Protein AF-A0A950Z5Z4-F1 (afdb_monomer)

Mean predicted aligned error: 7.97 Å

Sequence (207 aa):
RIDILIDQGPSARSVRLNLPPFTLVGATTRLGLLSAPFRSRFGIPLRLDYYSADDLQRILERSARVLQVGIEAQGAFEIAKRARGTPRVANVLLKEIRDHAQLKNNNVIDRECARRALIDLDIDEDGLEEMDKRILDAILRKFTGGPVGLHSLAVAVGEEPDTLEEAYEPYLIQQGYLQRTQQGRVATPRAYEKFGLAAKKPQPSLF

Secondary structure (DSSP, 8-state):
-EEEEESSSTT-EEEEEPPPP-------S-GGGS-HHHHTT-S----PPPPPHHHHHHHHHHHHHHTT-EE-HHHHHHHHHHTTT-HHHHHHHHHHHHHHHHHHSTTEE-HHHHHHHHHHTT--TT---HHHHHHHHIIIIISTT--B-HHHHHHHHT--HHHIIIIIHHHHHHTTSEEEETTEEEE-HHHHHHTTPPPPPPPPP--

Nearest PDB structures (foldseek):
  6blb-assembly1_A  TM=9.715E-01  e=7.698E-20  Pseudomonas aeruginosa PAO1
  1in4-assembly1_A  TM=9.640E-01  e=3.210E-18  Thermotoga maritima
  8efy-assembly1_D  TM=7.860E-01  e=1.137E-19  Thermus thermophilus HB8
  8efv-assembly1_D  TM=8.220E-01  e=1.178E-18  Thermus thermophilus HB8
  8efy-assembly1_B  TM=7.723E-01  e=7.139E-19  Thermus thermophilus HB8

Radius of gyration: 23.33 Å; Cα contacts (8 Å, |Δi|>4): 251; chains: 1; bounding box: 64×42×65 Å

pLDDT: mean 88.64, std 10.14, range [43.09, 97.62]

Solvent-accessible surface area (backbone atoms only — not comparable to full-atom values): 12076 Å² total; per-residue (Å²): 113,48,77,45,77,45,71,77,71,98,73,45,41,74,44,79,42,83,66,78,94,78,86,89,85,85,87,74,98,54,74,83,77,50,53,68,83,62,53,73,69,59,92,77,87,81,86,85,75,73,43,51,42,70,58,37,20,56,50,42,58,52,49,28,59,77,69,74,38,49,68,38,72,59,12,30,39,57,47,17,59,36,19,76,34,34,71,69,50,34,55,49,52,52,53,58,40,47,61,53,19,60,77,74,41,90,41,38,32,37,46,66,56,36,52,50,44,35,49,77,68,51,32,48,95,81,34,45,39,65,67,56,50,46,52,51,47,43,32,48,68,76,46,68,28,38,65,39,44,63,63,64,50,17,63,76,68,73,52,55,49,67,54,44,62,68,70,47,44,58,57,37,38,73,74,45,33,38,42,85,52,99,76,20,39,30,55,30,62,59,38,25,56,74,71,74,41,83,63,76,73,82,75,76,72,96,116

Structure (mmCIF, N/CA/C/O backbone):
data_AF-A0A950Z5Z4-F1
#
_entry.id   AF-A0A950Z5Z4-F1
#
loop_
_atom_site.group_PDB
_atom_site.id
_atom_site.type_symbol
_atom_site.label_atom_id
_atom_site.label_alt_id
_atom_site.label_comp_id
_atom_site.label_asym_id
_atom_site.label_entity_id
_atom_site.label_seq_id
_atom_site.pdbx_PDB_ins_code
_atom_site.Cartn_x
_atom_site.Cartn_y
_atom_site.Cartn_z
_atom_site.occupancy
_atom_site.B_iso_or_equiv
_atom_site.auth_seq_id
_atom_site.auth_comp_id
_atom_site.auth_asym_id
_atom_site.auth_atom_id
_atom_site.pdbx_PDB_model_num
ATOM 1 N N . ARG A 1 1 ? 17.958 -12.840 30.885 1.00 59.03 1 ARG A N 1
ATOM 2 C CA . ARG A 1 1 ? 19.230 -12.289 31.405 1.00 59.03 1 ARG A CA 1
ATOM 3 C C . ARG A 1 1 ? 19.934 -11.643 30.229 1.00 59.03 1 ARG A C 1
ATOM 5 O O . ARG A 1 1 ? 19.998 -12.296 29.196 1.00 59.03 1 ARG A O 1
ATOM 12 N N . ILE A 1 2 ? 20.348 -10.387 30.351 1.00 75.19 2 ILE A N 1
ATOM 13 C CA . ILE A 1 2 ? 21.117 -9.685 29.314 1.00 75.19 2 ILE A CA 1
ATOM 14 C C . ILE A 1 2 ? 22.472 -9.331 29.918 1.00 75.19 2 ILE A C 1
ATOM 16 O O . ILE A 1 2 ? 22.526 -8.857 31.053 1.00 75.19 2 ILE A O 1
ATOM 20 N N . ASP A 1 3 ? 23.534 -9.598 29.166 1.00 75.62 3 ASP A N 1
ATOM 21 C CA . ASP A 1 3 ? 24.887 -9.152 29.475 1.00 75.62 3 ASP A CA 1
ATOM 22 C C . ASP A 1 3 ? 25.058 -7.745 28.878 1.00 75.62 3 ASP A C 1
ATOM 24 O O . ASP A 1 3 ? 25.041 -7.586 27.658 1.00 75.62 3 ASP A O 1
ATOM 28 N N . ILE A 1 4 ? 25.170 -6.717 29.722 1.00 79.62 4 ILE A N 1
ATOM 29 C CA . ILE A 1 4 ? 25.474 -5.346 29.286 1.00 79.62 4 ILE A CA 1
ATOM 30 C C . ILE A 1 4 ? 26.951 -5.077 29.560 1.00 79.62 4 ILE A C 1
ATOM 32 O O . ILE A 1 4 ? 27.415 -5.239 30.688 1.00 79.62 4 ILE A O 1
ATOM 36 N N . LEU A 1 5 ? 27.692 -4.676 28.528 1.00 78.56 5 LEU A N 1
ATOM 37 C CA . LEU A 1 5 ? 29.055 -4.169 28.674 1.00 78.56 5 LEU A CA 1
ATOM 38 C C . LEU A 1 5 ? 28.997 -2.757 29.256 1.00 78.56 5 LEU A C 1
ATOM 40 O O . LEU A 1 5 ? 28.404 -1.859 28.662 1.00 78.56 5 LEU A O 1
ATOM 44 N N . ILE A 1 6 ? 29.597 -2.585 30.428 1.00 74.56 6 ILE A N 1
ATOM 45 C CA . ILE A 1 6 ? 29.817 -1.287 31.059 1.00 74.56 6 ILE A CA 1
ATOM 46 C C . ILE A 1 6 ? 31.317 -0.991 30.954 1.00 74.56 6 ILE A C 1
ATOM 48 O O . ILE A 1 6 ? 32.132 -1.885 31.185 1.00 74.56 6 ILE A O 1
ATOM 52 N N . ASP A 1 7 ? 31.652 0.257 30.619 1.00 72.75 7 ASP A N 1
ATOM 53 C CA . ASP A 1 7 ? 33.007 0.769 30.354 1.00 72.75 7 ASP A CA 1
ATOM 54 C C . ASP A 1 7 ? 33.605 0.339 28.987 1.00 72.75 7 ASP A C 1
ATOM 56 O O . ASP A 1 7 ? 33.170 -0.631 28.366 1.00 72.75 7 ASP A O 1
ATOM 60 N N . GLN A 1 8 ? 34.581 1.102 28.472 1.00 71.62 8 GLN A N 1
ATOM 61 C CA . GLN A 1 8 ? 35.305 0.811 27.220 1.00 71.62 8 GLN A CA 1
ATOM 62 C C . GLN A 1 8 ? 36.785 0.496 27.501 1.00 71.62 8 GLN A C 1
ATOM 64 O O . GLN A 1 8 ? 37.376 1.037 28.435 1.00 71.62 8 GLN A O 1
ATOM 69 N N . GLY A 1 9 ? 37.406 -0.349 26.669 1.00 72.12 9 GLY A N 1
ATOM 70 C CA . GLY A 1 9 ? 38.827 -0.708 26.777 1.00 72.12 9 GLY A CA 1
ATOM 71 C C . GLY A 1 9 ? 39.111 -1.896 27.716 1.00 72.12 9 GLY A C 1
ATOM 72 O O . GLY A 1 9 ? 38.206 -2.680 27.998 1.00 72.12 9 GLY A O 1
ATOM 73 N N . PRO A 1 10 ? 40.356 -2.060 28.207 1.00 73.00 10 PRO A N 1
ATOM 74 C CA . PRO A 1 10 ? 40.771 -3.195 29.049 1.00 73.00 10 PRO A CA 1
ATOM 75 C C . PRO A 1 10 ? 39.985 -3.341 30.362 1.00 73.00 10 PRO A C 1
ATOM 77 O O . PRO A 1 10 ? 39.995 -4.407 30.969 1.00 73.00 10 PRO A O 1
ATOM 80 N N . SER A 1 11 ? 39.310 -2.272 30.792 1.00 74.31 11 SER A N 1
ATOM 81 C CA . SER A 1 11 ? 38.491 -2.212 32.007 1.00 74.31 11 SER A CA 1
ATOM 82 C C . SER A 1 11 ? 37.012 -2.541 31.769 1.00 74.31 11 SER A C 1
ATOM 84 O O . SER A 1 11 ? 36.214 -2.423 32.698 1.00 74.31 11 SER A O 1
ATOM 86 N N . ALA A 1 12 ? 36.626 -2.921 30.545 1.00 79.50 12 ALA A N 1
ATOM 87 C CA . ALA A 1 12 ? 35.244 -3.255 30.222 1.00 79.50 12 ALA A CA 1
ATOM 88 C C . ALA A 1 12 ? 34.771 -4.469 31.035 1.00 79.50 12 ALA A C 1
ATOM 90 O O . ALA A 1 12 ? 35.390 -5.537 31.025 1.00 79.50 12 ALA A O 1
ATOM 91 N N . ARG A 1 13 ? 33.642 -4.311 31.729 1.00 76.50 13 ARG A N 1
ATOM 92 C CA . ARG A 1 13 ? 33.041 -5.344 32.579 1.00 76.50 13 ARG A CA 1
ATOM 93 C C . ARG A 1 13 ? 31.640 -5.688 32.099 1.00 76.50 13 ARG A C 1
ATOM 95 O O . ARG A 1 13 ? 30.836 -4.816 31.786 1.00 76.50 13 ARG A O 1
ATOM 102 N N . SER A 1 14 ? 31.335 -6.981 32.052 1.00 79.88 14 SER A N 1
ATOM 103 C CA . SER A 1 14 ? 29.998 -7.465 31.712 1.00 79.88 14 SER A CA 1
ATOM 104 C C . SER A 1 14 ? 29.134 -7.532 32.969 1.00 79.88 14 SER A C 1
ATOM 106 O O . SER A 1 14 ? 29.466 -8.240 33.923 1.00 79.88 14 SER A O 1
ATOM 108 N N . VAL A 1 15 ? 28.027 -6.793 32.981 1.00 83.12 15 VAL A N 1
ATOM 109 C CA . VAL A 1 15 ? 27.031 -6.837 34.053 1.00 83.12 15 VAL A CA 1
ATOM 110 C C . VAL A 1 15 ? 25.816 -7.623 33.581 1.00 83.12 15 VAL A C 1
ATOM 112 O O . VAL A 1 15 ? 25.195 -7.307 32.567 1.00 83.12 15 VAL A O 1
ATOM 115 N N . ARG A 1 16 ? 25.457 -8.649 34.357 1.00 78.56 16 ARG A N 1
ATOM 116 C CA . ARG A 1 16 ? 24.267 -9.472 34.133 1.00 78.56 16 ARG A CA 1
ATOM 117 C C . ARG A 1 16 ? 23.047 -8.835 34.763 1.00 78.56 16 ARG A C 1
ATOM 119 O O . ARG A 1 16 ? 22.923 -8.812 35.985 1.00 78.56 16 ARG A O 1
ATOM 126 N N . LEU A 1 17 ? 22.105 -8.407 33.933 1.00 84.75 17 LEU A N 1
ATOM 127 C CA . LEU A 1 17 ? 20.808 -7.928 34.397 1.00 84.75 17 LEU A CA 1
ATOM 128 C C . LEU A 1 17 ? 19.752 -9.030 34.294 1.00 84.75 17 LEU A C 1
ATOM 130 O O . LEU A 1 17 ? 19.579 -9.693 33.259 1.00 84.75 17 LEU A O 1
ATOM 134 N N . ASN A 1 18 ? 19.026 -9.218 35.393 1.00 87.06 18 ASN A N 1
ATOM 135 C CA . ASN A 1 18 ? 17.808 -10.013 35.413 1.00 87.06 18 ASN A CA 1
ATOM 136 C C . ASN A 1 18 ? 16.661 -9.134 34.912 1.00 87.06 18 ASN A C 1
ATOM 138 O O . ASN A 1 18 ? 16.417 -8.063 35.458 1.00 87.06 18 ASN A O 1
ATOM 142 N N . LEU A 1 19 ? 15.973 -9.591 33.867 1.00 87.31 19 LEU A N 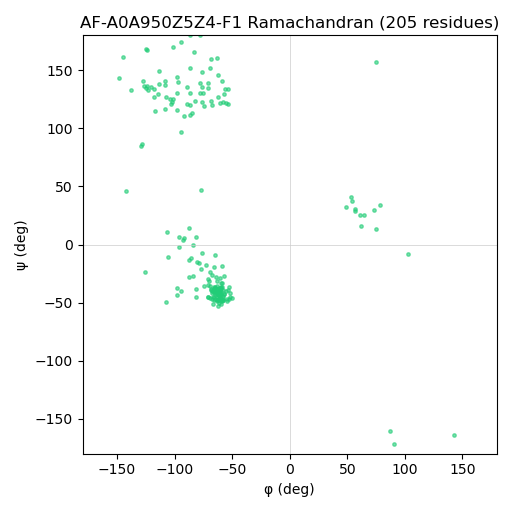1
ATOM 143 C CA . LEU A 1 19 ? 14.776 -8.928 33.363 1.00 87.31 19 LEU A CA 1
ATOM 144 C C . LEU A 1 19 ? 13.540 -9.615 33.944 1.00 87.31 19 LEU A C 1
ATOM 146 O O . LEU A 1 19 ? 13.534 -10.851 34.008 1.00 87.31 19 LEU A O 1
ATOM 150 N N . PRO A 1 20 ? 12.504 -8.852 34.334 1.00 92.88 20 PRO A N 1
ATOM 151 C CA . PRO A 1 20 ? 11.208 -9.435 34.638 1.00 92.88 20 PRO A CA 1
ATOM 152 C C . PRO A 1 20 ? 10.618 -10.095 33.378 1.00 92.88 20 PRO A C 1
ATOM 154 O O . PRO A 1 20 ? 11.031 -9.766 32.260 1.00 92.88 20 PRO A O 1
ATOM 157 N N . PRO A 1 21 ? 9.651 -11.016 33.523 1.00 94.12 21 PRO A N 1
ATOM 158 C CA . PRO A 1 21 ? 8.910 -11.544 32.384 1.00 94.12 21 PRO A CA 1
ATOM 159 C C . PRO A 1 21 ? 8.242 -10.409 31.599 1.00 94.12 21 PRO A C 1
ATOM 161 O O . PRO A 1 21 ? 7.611 -9.531 32.185 1.00 94.12 21 PRO A O 1
ATOM 164 N N . PHE A 1 22 ? 8.369 -10.430 30.275 1.00 94.00 22 PHE A N 1
ATOM 165 C CA . PHE A 1 22 ? 7.727 -9.471 29.380 1.00 94.00 22 PHE A CA 1
ATOM 166 C C . PHE A 1 22 ? 7.322 -10.155 28.074 1.00 94.00 22 PHE A C 1
ATOM 168 O O . PHE A 1 22 ? 7.838 -11.221 27.735 1.00 94.00 22 PHE A O 1
ATOM 175 N N . THR A 1 23 ? 6.409 -9.526 27.333 1.00 94.94 23 THR A N 1
ATOM 176 C CA . THR A 1 23 ? 6.032 -9.962 25.984 1.00 94.94 23 THR A CA 1
ATOM 177 C C . THR A 1 23 ? 6.696 -9.049 24.965 1.00 94.94 23 THR A C 1
ATOM 179 O O . THR A 1 23 ? 6.473 -7.841 24.976 1.00 94.94 23 THR A O 1
ATOM 182 N N . LEU A 1 24 ? 7.516 -9.623 24.085 1.00 93.94 24 LEU A N 1
ATOM 183 C CA . LEU A 1 24 ? 8.106 -8.902 22.963 1.00 93.94 24 LEU A CA 1
ATOM 184 C C . LEU A 1 24 ? 7.170 -8.984 21.754 1.00 93.94 24 LEU A C 1
ATOM 186 O O . LEU A 1 24 ? 6.897 -10.077 21.263 1.00 93.94 24 LEU A O 1
ATOM 190 N N . VAL A 1 25 ? 6.732 -7.832 21.248 1.00 95.31 25 VAL A N 1
ATOM 191 C CA . VAL A 1 25 ? 5.986 -7.729 19.987 1.00 95.31 25 VAL A CA 1
ATOM 192 C C . VAL A 1 25 ? 6.899 -7.090 18.947 1.00 95.31 25 VAL A C 1
ATOM 194 O O . VAL A 1 25 ? 7.335 -5.956 19.119 1.00 95.31 25 VAL A O 1
ATOM 197 N N . GLY A 1 26 ? 7.220 -7.835 17.888 1.00 92.62 26 GLY A N 1
ATOM 198 C CA . GLY A 1 26 ? 8.012 -7.349 16.758 1.00 92.62 26 GLY A CA 1
ATOM 199 C C . GLY A 1 26 ? 7.143 -7.164 15.517 1.00 92.62 26 GLY A C 1
ATOM 200 O O . GLY A 1 26 ? 6.282 -7.997 15.244 1.00 92.62 26 GLY A O 1
ATOM 201 N N . ALA A 1 27 ? 7.390 -6.100 14.754 1.00 92.75 27 ALA A N 1
ATOM 202 C CA . ALA A 1 27 ? 6.773 -5.859 13.452 1.00 92.75 27 ALA A CA 1
ATOM 203 C C . ALA A 1 27 ? 7.873 -5.658 12.402 1.00 92.75 27 ALA A C 1
ATOM 205 O O . ALA A 1 27 ? 8.847 -4.949 12.649 1.00 92.75 27 ALA A O 1
ATOM 206 N N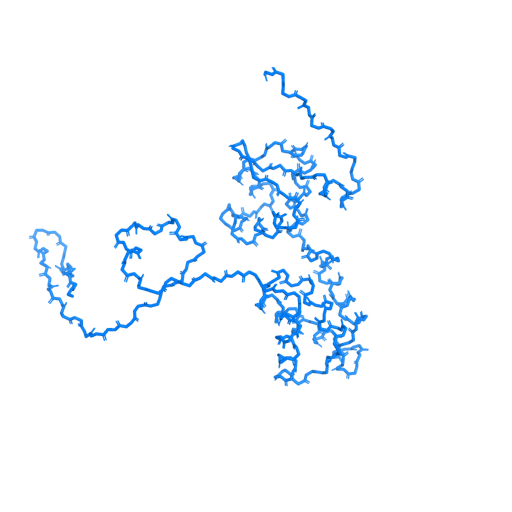 . THR A 1 28 ? 7.743 -6.302 11.244 1.00 90.25 28 THR A N 1
ATOM 207 C CA . THR A 1 28 ? 8.680 -6.147 10.125 1.00 90.25 28 THR A CA 1
ATOM 208 C C . THR A 1 28 ? 7.952 -6.320 8.799 1.00 90.25 28 THR A C 1
ATOM 210 O O . THR A 1 28 ? 7.063 -7.162 8.684 1.00 90.25 28 THR A O 1
ATOM 213 N N . THR A 1 29 ? 8.353 -5.544 7.796 1.00 84.25 29 THR A N 1
ATOM 214 C CA . THR A 1 29 ? 7.952 -5.721 6.393 1.00 84.25 29 THR A CA 1
ATOM 215 C C . THR A 1 29 ? 8.711 -6.876 5.732 1.00 84.25 29 THR A C 1
ATOM 217 O O . THR A 1 29 ? 8.232 -7.463 4.764 1.00 84.25 29 THR A O 1
ATOM 220 N N . ARG A 1 30 ? 9.876 -7.263 6.280 1.00 80.75 30 ARG A N 1
ATOM 221 C CA . ARG A 1 30 ? 10.785 -8.264 5.706 1.00 80.75 30 ARG A CA 1
ATOM 222 C C . ARG A 1 30 ? 11.169 -9.323 6.733 1.00 80.75 30 ARG A C 1
ATOM 224 O O . ARG A 1 30 ? 12.248 -9.303 7.323 1.00 80.75 30 ARG A O 1
ATOM 231 N N . LEU A 1 31 ? 10.319 -10.338 6.871 1.00 81.88 31 LEU A N 1
ATOM 232 C CA . LEU A 1 31 ? 10.590 -11.476 7.758 1.00 81.88 31 LEU A CA 1
ATOM 233 C C . LEU A 1 31 ? 11.912 -12.201 7.427 1.00 81.88 31 LEU A C 1
ATOM 235 O O . LEU A 1 31 ? 12.524 -12.791 8.314 1.00 81.88 31 LEU A O 1
ATOM 239 N N . GLY A 1 32 ? 12.355 -12.144 6.165 1.00 82.25 32 GLY A N 1
ATOM 240 C CA . GLY A 1 32 ? 13.611 -12.739 5.699 1.00 82.25 32 GLY A CA 1
ATOM 241 C C . GLY A 1 32 ? 14.885 -12.018 6.154 1.00 82.25 32 GLY A C 1
ATOM 242 O O . GLY A 1 32 ? 15.945 -12.631 6.121 1.00 82.25 32 GLY A O 1
ATOM 243 N N . LEU A 1 33 ? 14.798 -10.760 6.609 1.00 84.62 33 LEU A N 1
ATOM 244 C CA . LEU A 1 33 ? 15.951 -10.038 7.164 1.00 84.62 33 LEU A CA 1
ATOM 245 C C . LEU A 1 33 ? 16.245 -10.418 8.620 1.00 84.62 33 LEU A C 1
ATOM 247 O O . LEU A 1 33 ? 17.322 -10.123 9.135 1.00 84.62 33 LEU A O 1
ATOM 251 N N . LEU A 1 34 ? 15.303 -11.074 9.302 1.00 88.62 34 LEU A N 1
ATOM 252 C CA . LEU A 1 34 ? 15.525 -11.542 10.663 1.00 88.62 34 LEU A CA 1
ATOM 253 C C . LEU A 1 34 ? 16.377 -12.810 10.648 1.00 88.62 34 LEU A C 1
ATOM 255 O O . LEU A 1 34 ? 16.054 -13.788 9.971 1.00 88.62 34 LEU A O 1
ATOM 259 N N . SER A 1 35 ? 17.433 -12.822 11.463 1.00 90.69 35 SER A N 1
ATOM 260 C CA . SER A 1 35 ? 18.253 -14.017 11.643 1.00 90.69 35 SER A CA 1
ATOM 261 C C . SER A 1 35 ? 17.401 -15.175 12.171 1.00 90.69 35 SER A C 1
ATOM 263 O O . SER A 1 35 ? 16.532 -14.992 13.032 1.00 90.69 35 SER A O 1
ATOM 265 N N . ALA A 1 36 ? 17.659 -16.388 11.676 1.00 89.12 36 ALA A N 1
ATOM 266 C CA . ALA A 1 36 ? 16.916 -17.575 12.097 1.00 89.12 36 ALA A CA 1
ATOM 267 C C . ALA A 1 36 ? 16.873 -17.754 13.636 1.00 89.12 36 ALA A C 1
ATOM 269 O O . ALA A 1 36 ? 15.779 -18.000 14.151 1.00 89.12 36 ALA A O 1
ATOM 270 N N . PRO A 1 37 ? 17.974 -17.533 14.398 1.00 92.69 37 PRO A N 1
ATOM 271 C CA . PRO A 1 37 ? 17.957 -17.644 15.862 1.00 92.69 37 PRO A CA 1
ATOM 272 C C . PRO A 1 37 ? 17.116 -16.584 16.581 1.00 92.69 37 PRO A C 1
ATOM 274 O O . PRO A 1 37 ? 16.688 -16.804 17.714 1.00 92.69 37 PRO A O 1
ATOM 277 N N . PHE A 1 38 ? 16.921 -15.408 15.978 1.00 91.00 38 PHE A N 1
ATOM 278 C CA . PHE A 1 38 ? 16.053 -14.376 16.541 1.00 91.00 38 PHE A CA 1
ATOM 279 C C . PHE A 1 38 ? 14.592 -14.672 16.208 1.00 91.00 38 PHE A C 1
ATOM 281 O O . PHE A 1 38 ? 13.737 -14.658 17.092 1.00 91.00 38 PHE A O 1
ATOM 288 N N . ARG A 1 39 ? 14.316 -15.038 14.951 1.00 89.06 39 ARG A N 1
ATOM 289 C CA . ARG A 1 39 ? 12.974 -15.387 1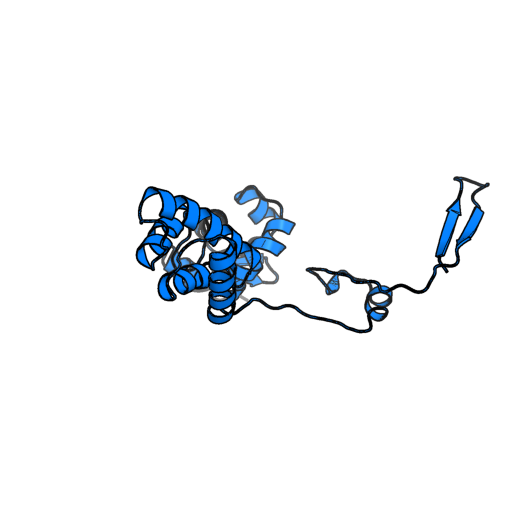4.478 1.00 89.06 39 ARG A CA 1
ATOM 290 C C . ARG A 1 39 ? 12.377 -16.575 15.237 1.00 89.06 39 ARG A C 1
ATOM 292 O O . ARG A 1 39 ? 11.202 -16.525 15.586 1.00 89.06 39 ARG A O 1
ATOM 299 N N . SER A 1 40 ? 13.168 -17.604 15.551 1.00 90.56 40 SER A N 1
ATOM 300 C CA . SER A 1 40 ? 12.696 -18.789 16.287 1.00 90.56 40 SER A CA 1
ATOM 301 C C . SER A 1 40 ? 12.255 -18.501 17.729 1.00 90.56 40 SER A C 1
ATOM 303 O O . SER A 1 40 ? 11.708 -19.385 18.383 1.00 90.56 40 SER A O 1
ATOM 305 N N . ARG A 1 41 ? 12.493 -17.286 18.249 1.00 93.06 41 ARG A N 1
ATOM 306 C CA . ARG A 1 41 ? 12.060 -16.859 19.591 1.00 93.06 41 ARG A CA 1
ATOM 307 C C . ARG A 1 41 ? 10.633 -16.309 19.623 1.00 93.06 41 ARG A C 1
ATOM 309 O O . ARG A 1 41 ? 10.092 -16.130 20.710 1.00 93.06 41 ARG A O 1
ATOM 316 N N . PHE A 1 42 ? 10.021 -16.049 18.468 1.00 92.00 42 PHE A N 1
ATOM 317 C CA . PHE A 1 42 ? 8.637 -15.583 18.376 1.00 92.00 42 PHE A CA 1
ATOM 318 C C . PHE A 1 42 ? 7.690 -16.779 18.234 1.00 92.00 42 PHE A C 1
ATOM 320 O O . PHE A 1 42 ? 7.672 -17.442 17.200 1.00 92.00 42 PHE A O 1
ATOM 327 N N . GLY A 1 43 ? 6.895 -17.054 19.274 1.00 91.44 43 GLY A N 1
ATOM 328 C CA . GLY A 1 43 ? 5.978 -18.204 19.305 1.00 91.44 43 GLY A CA 1
ATOM 329 C C . GLY A 1 43 ? 4.675 -18.021 18.520 1.00 91.44 43 GLY A C 1
ATOM 330 O O . GLY A 1 43 ? 3.998 -19.003 18.236 1.00 91.44 43 GLY A O 1
ATOM 331 N N . ILE A 1 44 ? 4.316 -16.783 18.166 1.00 92.62 44 ILE A N 1
ATOM 332 C CA . ILE A 1 44 ? 3.060 -16.454 17.477 1.00 92.62 44 ILE A CA 1
ATOM 333 C C . ILE A 1 44 ? 3.390 -15.611 16.237 1.00 92.62 44 ILE A C 1
ATOM 335 O O . ILE A 1 44 ? 3.427 -14.382 16.321 1.00 92.62 44 ILE A O 1
ATOM 339 N N . PRO A 1 45 ? 3.687 -16.240 15.086 1.00 88.88 45 PRO A N 1
ATOM 340 C CA . PRO A 1 45 ? 3.872 -15.512 13.841 1.00 88.88 45 PRO A CA 1
ATOM 341 C C . PRO A 1 45 ? 2.510 -15.082 13.287 1.00 88.88 45 PRO A C 1
ATOM 343 O O . PRO A 1 45 ? 1.650 -15.917 13.016 1.00 88.88 45 PRO A O 1
ATOM 346 N N . LEU A 1 46 ? 2.327 -13.778 13.081 1.00 91.38 46 LEU A N 1
ATOM 347 C CA . LEU A 1 46 ? 1.157 -13.219 12.408 1.00 91.38 46 LEU A CA 1
ATOM 348 C C . LEU A 1 46 ? 1.596 -12.571 11.100 1.00 91.38 46 LEU A C 1
ATOM 350 O O . LEU A 1 46 ? 2.531 -11.769 11.081 1.00 91.38 46 LEU A O 1
ATOM 354 N N . ARG A 1 47 ? 0.915 -12.922 10.010 1.00 87.94 47 ARG A N 1
ATOM 355 C CA . ARG A 1 47 ? 1.080 -12.283 8.707 1.00 87.94 47 ARG A CA 1
ATOM 356 C C . ARG A 1 47 ? -0.151 -11.433 8.440 1.00 87.94 47 ARG A C 1
ATOM 358 O O . ARG A 1 47 ? -1.269 -11.922 8.554 1.00 87.94 47 ARG A O 1
ATOM 365 N N . LEU A 1 48 ? 0.077 -10.167 8.118 1.00 89.56 48 LEU A N 1
ATOM 366 C CA . LEU A 1 48 ? -0.967 -9.256 7.682 1.00 89.56 48 LEU A CA 1
ATOM 367 C C . LEU A 1 48 ? -0.864 -9.132 6.168 1.00 89.56 48 LEU A C 1
ATOM 369 O O . LEU A 1 48 ? 0.192 -8.763 5.656 1.00 89.56 48 LEU A O 1
ATOM 373 N N . ASP A 1 49 ? -1.951 -9.457 5.484 1.00 86.31 49 ASP A N 1
ATOM 374 C CA . ASP A 1 49 ? -2.091 -9.229 4.052 1.00 86.31 49 ASP A CA 1
ATOM 375 C C . ASP A 1 49 ? -2.954 -7.979 3.811 1.00 86.31 49 ASP A C 1
ATOM 377 O O . ASP A 1 49 ? -3.544 -7.408 4.735 1.00 86.31 49 ASP A O 1
ATOM 381 N N . TYR A 1 50 ? -2.996 -7.526 2.561 1.00 89.12 50 TYR A N 1
ATOM 382 C CA . TYR A 1 50 ? -3.827 -6.396 2.160 1.00 89.12 50 TYR A CA 1
ATOM 383 C C . TYR A 1 50 ? -5.317 -6.689 2.365 1.00 89.12 50 TYR A C 1
ATOM 385 O O . TYR A 1 50 ? -5.789 -7.809 2.175 1.00 89.12 50 TYR A O 1
ATOM 393 N N . TYR A 1 51 ? -6.061 -5.648 2.720 1.00 94.19 51 TYR A N 1
ATOM 394 C CA . TYR A 1 51 ? -7.503 -5.706 2.913 1.00 94.19 51 TYR A CA 1
ATOM 395 C C . TYR A 1 51 ? -8.230 -5.742 1.568 1.00 94.19 51 TYR A C 1
ATOM 397 O O . TYR A 1 51 ? -7.790 -5.136 0.587 1.00 94.19 51 TYR A O 1
ATOM 405 N N . SER A 1 52 ? -9.381 -6.412 1.544 1.00 94.00 52 SER A N 1
ATOM 406 C CA . SER A 1 52 ? -10.320 -6.316 0.427 1.00 94.00 52 SER A CA 1
ATOM 407 C C . SER A 1 52 ? -10.963 -4.924 0.369 1.00 94.00 52 SER A C 1
ATOM 409 O O . SER A 1 52 ? -10.996 -4.196 1.367 1.00 94.00 52 SER A O 1
ATOM 411 N N . ALA A 1 53 ? -11.506 -4.549 -0.793 1.00 94.00 53 ALA A N 1
ATOM 412 C CA . ALA A 1 53 ? -12.266 -3.305 -0.918 1.00 94.00 53 ALA A CA 1
ATOM 413 C C . ALA A 1 53 ? -13.489 -3.299 0.019 1.00 94.00 53 ALA A C 1
ATOM 415 O O . ALA A 1 53 ? -13.766 -2.282 0.649 1.00 94.00 53 ALA A O 1
ATOM 416 N N . ASP A 1 54 ? -14.164 -4.438 0.193 1.00 96.06 54 ASP A N 1
ATOM 417 C CA . ASP A 1 54 ? -15.305 -4.575 1.105 1.00 96.06 54 ASP A CA 1
ATOM 418 C C . ASP A 1 54 ? -14.917 -4.355 2.577 1.00 96.06 54 ASP A C 1
ATOM 420 O O . ASP A 1 54 ? -15.619 -3.667 3.324 1.00 96.06 54 ASP A O 1
ATOM 424 N N . ASP A 1 55 ? -13.771 -4.889 3.012 1.00 96.75 55 ASP A N 1
ATOM 425 C CA . ASP A 1 55 ? -13.289 -4.670 4.380 1.00 96.75 55 ASP A CA 1
ATOM 426 C C . ASP A 1 55 ? -12.862 -3.215 4.599 1.00 96.75 55 ASP A C 1
ATOM 428 O O . ASP A 1 55 ? -13.146 -2.626 5.648 1.00 96.75 55 ASP A O 1
ATOM 432 N N . LEU A 1 56 ? -12.224 -2.602 3.597 1.00 97.25 56 LEU A N 1
ATOM 433 C CA . LEU A 1 56 ? -11.876 -1.184 3.632 1.00 97.25 56 LEU A CA 1
ATOM 434 C C . LEU A 1 56 ? -13.113 -0.283 3.639 1.00 97.25 56 LEU A C 1
ATOM 436 O O . LEU A 1 56 ? -13.112 0.712 4.362 1.00 97.25 56 LEU A O 1
ATOM 440 N N . GLN A 1 57 ? -14.175 -0.636 2.913 1.00 97.44 57 GLN A N 1
ATOM 441 C CA . GLN A 1 57 ? -15.445 0.086 2.956 1.00 97.44 57 GLN A CA 1
ATOM 442 C C . GLN A 1 57 ? -15.997 0.115 4.388 1.00 97.44 57 GLN A C 1
ATOM 444 O O . GLN A 1 57 ? -16.313 1.185 4.905 1.00 97.44 57 GLN A O 1
ATOM 449 N N . ARG A 1 58 ? -16.025 -1.032 5.081 1.00 97.50 58 ARG A N 1
ATOM 450 C CA . ARG A 1 58 ? -16.472 -1.107 6.487 1.00 97.50 58 ARG A CA 1
ATOM 451 C C . ARG A 1 58 ? -15.605 -0.258 7.417 1.00 97.50 58 ARG A C 1
ATOM 453 O O . ARG A 1 58 ? -16.116 0.382 8.342 1.00 97.50 58 ARG A O 1
ATOM 460 N N . ILE A 1 59 ? -14.290 -0.245 7.187 1.00 97.44 59 ILE A N 1
ATOM 461 C CA . ILE A 1 59 ? -13.358 0.615 7.928 1.00 97.44 59 ILE A CA 1
ATOM 462 C C . ILE A 1 59 ? -13.695 2.089 7.687 1.00 97.44 59 ILE A C 1
ATOM 464 O O . ILE A 1 59 ? -13.798 2.845 8.650 1.00 97.44 59 ILE A O 1
ATOM 468 N N . LEU A 1 60 ? -13.913 2.489 6.434 1.00 97.62 60 LEU A N 1
ATOM 469 C CA . LEU A 1 60 ? -14.249 3.859 6.050 1.00 97.62 60 LEU A CA 1
ATOM 470 C C . LEU A 1 60 ? -15.584 4.316 6.641 1.00 97.62 60 LEU A C 1
ATOM 472 O O . LEU A 1 60 ? -15.645 5.396 7.218 1.00 97.62 60 LEU A O 1
ATOM 476 N N . GLU A 1 61 ? -16.625 3.487 6.590 1.00 96.31 61 GLU A N 1
ATOM 477 C CA . GLU A 1 61 ? -17.934 3.776 7.195 1.00 96.31 61 GLU A CA 1
ATOM 478 C C . GLU A 1 61 ? -17.839 3.948 8.719 1.00 96.31 61 GLU A C 1
ATOM 480 O O . GLU A 1 61 ? -18.496 4.801 9.324 1.00 96.31 61 GLU A O 1
ATOM 485 N N . ARG A 1 62 ? -16.994 3.152 9.385 1.00 97.25 62 ARG A N 1
ATOM 486 C CA . ARG A 1 62 ? -16.685 3.356 10.805 1.00 97.25 62 ARG A CA 1
ATOM 487 C C . ARG A 1 62 ? -15.936 4.671 11.025 1.00 97.25 62 ARG A C 1
ATOM 489 O O . ARG A 1 62 ? -16.308 5.423 11.924 1.00 97.25 62 ARG A O 1
ATOM 496 N N . SER A 1 63 ? -14.899 4.944 10.244 1.00 96.81 63 SER A N 1
ATOM 497 C CA . SER A 1 63 ? -14.074 6.145 10.392 1.00 96.81 63 SER A CA 1
ATOM 498 C C . SER A 1 63 ? -14.844 7.429 10.095 1.00 96.81 63 SER A C 1
ATOM 500 O O . SER A 1 63 ? -14.666 8.413 10.806 1.00 96.81 63 SER A O 1
ATOM 502 N N . ALA A 1 64 ? -15.756 7.415 9.125 1.00 94.81 64 ALA A N 1
ATOM 503 C CA . ALA A 1 64 ? -16.620 8.545 8.801 1.00 94.81 64 ALA A CA 1
ATOM 504 C C . ALA A 1 64 ? -17.523 8.927 9.982 1.00 94.81 64 ALA A C 1
ATOM 506 O O . ALA A 1 64 ? -17.627 10.105 10.322 1.00 94.81 64 ALA A O 1
ATOM 507 N N . ARG A 1 65 ? -18.074 7.931 10.695 1.00 94.50 65 ARG A N 1
ATOM 508 C CA . ARG A 1 65 ? -18.827 8.158 11.942 1.00 94.50 65 ARG A CA 1
ATOM 509 C C . ARG A 1 65 ? -17.974 8.812 13.027 1.00 94.50 65 ARG A C 1
ATOM 511 O O . ARG A 1 65 ? -18.444 9.724 13.698 1.00 94.50 65 ARG A O 1
ATOM 518 N N . VAL A 1 66 ? -16.723 8.375 13.186 1.00 94.50 66 VAL A N 1
ATOM 519 C CA . VAL A 1 66 ? -15.777 8.977 14.147 1.00 94.50 66 VAL A CA 1
ATOM 520 C C . VAL A 1 66 ? -15.440 10.422 13.763 1.00 94.50 66 VAL A C 1
ATOM 522 O O . VAL A 1 66 ? -15.327 11.275 14.636 1.00 94.50 66 VAL A O 1
ATOM 525 N N . LEU A 1 67 ? -15.313 10.703 12.465 1.00 91.19 67 LEU A N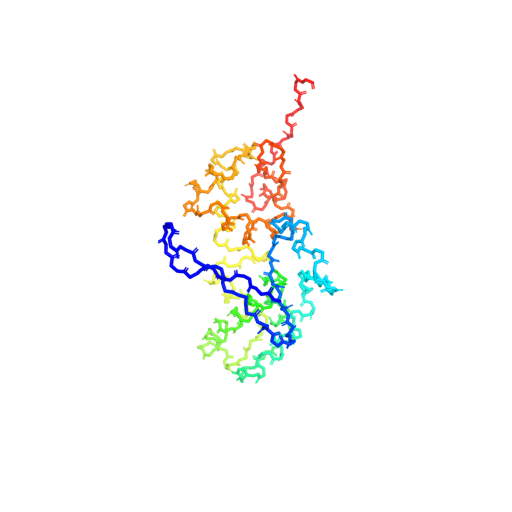 1
ATOM 526 C CA . LEU A 1 67 ? -15.017 12.032 11.924 1.00 91.19 67 LEU A CA 1
ATOM 527 C C . LEU A 1 67 ? -16.256 12.928 11.762 1.00 91.19 67 LEU A C 1
ATOM 529 O O . LEU A 1 67 ? -16.104 14.062 11.315 1.00 91.19 67 LEU A O 1
ATOM 533 N N . GLN A 1 68 ? -17.449 12.435 12.114 1.00 91.00 68 GLN A N 1
ATOM 534 C CA . GLN A 1 68 ? -18.728 13.144 11.986 1.00 91.00 68 GLN A CA 1
ATOM 535 C C . GLN A 1 68 ? -18.988 13.678 10.564 1.00 91.00 68 GLN A C 1
ATOM 537 O O . GLN A 1 68 ? -19.495 14.784 10.373 1.00 91.00 68 GLN A O 1
ATOM 542 N N . VAL A 1 69 ? -18.646 12.875 9.555 1.00 91.19 69 VAL A N 1
ATOM 543 C CA . VAL A 1 69 ? -18.937 13.151 8.142 1.00 91.19 69 VAL A CA 1
ATOM 544 C C . VAL A 1 69 ? -19.929 12.118 7.614 1.00 91.19 69 VAL A C 1
ATOM 546 O O . VAL A 1 69 ? -19.826 10.930 7.931 1.00 91.19 69 VAL A O 1
ATOM 549 N N . GLY A 1 70 ? -20.909 12.565 6.827 1.00 92.75 70 GLY A N 1
ATOM 550 C CA . GLY A 1 70 ? -21.810 11.656 6.128 1.00 92.75 70 GLY A CA 1
ATOM 551 C C . GLY A 1 70 ? -21.057 10.947 5.007 1.00 92.75 70 GLY A C 1
ATOM 552 O O . GLY A 1 70 ? -20.329 11.585 4.253 1.00 92.75 70 GLY A O 1
ATOM 553 N N . ILE A 1 71 ? -21.222 9.635 4.875 1.00 95.38 71 ILE A N 1
ATOM 554 C CA . ILE A 1 71 ? -20.683 8.879 3.743 1.00 95.38 71 ILE A CA 1
ATOM 555 C C . ILE A 1 71 ? -21.721 7.875 3.265 1.00 95.38 71 ILE A C 1
ATOM 557 O O . ILE A 1 71 ? -22.327 7.165 4.069 1.00 95.38 71 ILE A O 1
ATOM 561 N N . GLU A 1 72 ? -21.931 7.824 1.958 1.00 95.56 72 GLU A N 1
ATOM 562 C CA . GLU A 1 72 ? -22.760 6.801 1.335 1.00 95.56 72 GLU A CA 1
ATOM 563 C C . GLU A 1 72 ? -21.922 5.559 1.024 1.00 95.56 72 GLU A C 1
ATOM 565 O O . GLU A 1 72 ? -20.729 5.658 0.730 1.00 95.56 72 GLU A O 1
ATOM 570 N N . ALA A 1 73 ? -22.554 4.382 1.010 1.00 95.50 73 ALA A N 1
ATOM 571 C CA . ALA A 1 73 ? -21.874 3.114 0.728 1.00 95.50 73 ALA A CA 1
ATOM 572 C C . ALA A 1 73 ? -21.085 3.148 -0.596 1.00 95.50 73 ALA A C 1
ATOM 574 O O . ALA A 1 73 ? -19.961 2.658 -0.670 1.00 95.50 73 ALA A O 1
ATOM 575 N N . GLN A 1 74 ? -21.638 3.788 -1.633 1.00 95.25 74 GLN A N 1
ATOM 576 C CA . GLN A 1 74 ? -20.969 3.918 -2.931 1.00 95.25 74 GLN A CA 1
ATOM 577 C C . GLN A 1 74 ? -19.752 4.853 -2.877 1.00 95.25 74 GLN A C 1
ATOM 579 O O . GLN A 1 74 ? -18.751 4.580 -3.536 1.00 95.25 74 GLN A O 1
ATOM 584 N N . GLY A 1 75 ? -19.812 5.927 -2.081 1.00 95.00 75 GLY A N 1
ATOM 585 C CA . GLY A 1 75 ? -18.671 6.814 -1.844 1.00 95.00 75 GLY A CA 1
ATOM 586 C C . GLY A 1 75 ? -17.560 6.103 -1.074 1.00 95.00 75 GLY A C 1
ATOM 587 O O . GLY A 1 75 ? -16.400 6.143 -1.481 1.00 95.00 75 GLY A O 1
ATOM 588 N N . ALA A 1 76 ? -17.915 5.370 -0.015 1.00 96.69 76 ALA A N 1
ATOM 589 C CA . ALA A 1 76 ? -16.965 4.560 0.746 1.00 96.69 76 ALA A CA 1
ATOM 590 C C . ALA A 1 76 ? -16.301 3.480 -0.122 1.00 96.69 76 ALA A C 1
ATOM 592 O O . ALA A 1 76 ? -15.085 3.305 -0.053 1.00 96.69 76 ALA A O 1
ATOM 593 N N . PHE A 1 77 ? -17.070 2.791 -0.968 1.00 96.50 77 PHE A N 1
ATOM 594 C CA . PHE A 1 77 ? -16.536 1.770 -1.868 1.00 96.50 77 PHE A CA 1
ATOM 595 C C . PHE A 1 77 ? -15.588 2.355 -2.929 1.00 96.50 77 PHE A C 1
ATOM 597 O O . PHE A 1 77 ? -14.548 1.763 -3.221 1.00 96.50 77 PHE A O 1
ATOM 604 N N . GLU A 1 78 ? -15.894 3.541 -3.466 1.00 95.50 78 GLU A N 1
ATOM 605 C CA . GLU A 1 78 ? -15.027 4.234 -4.429 1.00 95.50 78 GLU A CA 1
ATOM 606 C C . GLU A 1 78 ? -13.656 4.571 -3.819 1.00 95.50 78 GLU A C 1
ATOM 608 O O . GLU A 1 78 ? -12.619 4.323 -4.437 1.00 95.50 78 GLU A O 1
ATOM 613 N N . ILE A 1 79 ? -13.634 5.052 -2.570 1.00 96.00 79 ILE A N 1
ATOM 614 C CA . ILE A 1 79 ? -12.389 5.301 -1.825 1.00 96.00 79 ILE A CA 1
ATOM 615 C C . ILE A 1 79 ? -11.667 3.981 -1.538 1.00 96.00 79 ILE A C 1
ATOM 617 O O . ILE A 1 79 ? -10.458 3.873 -1.744 1.00 96.00 79 ILE A O 1
ATOM 621 N N . ALA A 1 80 ? -12.400 2.959 -1.087 1.00 96.00 80 ALA A N 1
ATOM 622 C CA . ALA A 1 80 ? -11.842 1.657 -0.739 1.00 96.00 80 ALA A CA 1
ATOM 623 C C . ALA A 1 80 ? -11.103 1.003 -1.913 1.00 96.00 80 ALA A C 1
ATOM 625 O O . ALA A 1 80 ? -9.987 0.507 -1.739 1.00 96.00 80 ALA A O 1
ATOM 626 N N . LYS A 1 81 ? -11.689 1.052 -3.117 1.00 94.19 81 LYS A N 1
ATOM 627 C CA . LYS A 1 81 ? -11.093 0.490 -4.336 1.00 94.19 81 LYS A CA 1
ATOM 628 C C . LYS A 1 81 ? -9.738 1.129 -4.669 1.00 94.19 81 LYS A C 1
ATOM 630 O O . LYS A 1 81 ? -8.846 0.441 -5.159 1.00 94.19 81 LYS A O 1
ATOM 635 N N . ARG A 1 82 ? -9.567 2.419 -4.363 1.00 93.81 82 ARG A N 1
ATOM 636 C CA . ARG A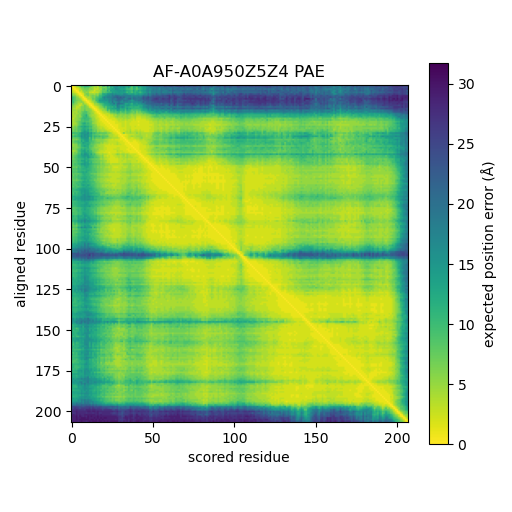 1 82 ? -8.352 3.194 -4.669 1.00 93.81 82 ARG A CA 1
ATOM 637 C C . ARG A 1 82 ? -7.358 3.280 -3.508 1.00 93.81 82 ARG A C 1
ATOM 639 O O . ARG A 1 82 ? -6.268 3.809 -3.670 1.00 93.81 82 ARG A O 1
ATOM 646 N N . ALA A 1 83 ? -7.686 2.711 -2.349 1.00 93.19 83 ALA A N 1
ATOM 647 C CA . ALA A 1 83 ? -6.861 2.770 -1.141 1.00 93.19 83 ALA A CA 1
ATOM 648 C C . ALA A 1 83 ? -5.805 1.649 -1.022 1.00 93.19 83 ALA A C 1
ATOM 650 O O . ALA A 1 83 ? -5.253 1.424 0.059 1.00 93.19 83 ALA A O 1
ATOM 651 N N . ARG A 1 84 ? -5.530 0.918 -2.112 1.00 90.81 84 ARG A N 1
ATOM 652 C CA . ARG A 1 84 ? -4.438 -0.075 -2.209 1.00 90.81 84 ARG A CA 1
ATOM 653 C C . ARG A 1 84 ? -4.448 -1.139 -1.110 1.00 90.81 84 ARG A C 1
ATOM 655 O O . ARG A 1 84 ? -3.408 -1.490 -0.554 1.00 90.81 84 ARG A O 1
ATOM 662 N N . GLY A 1 85 ? -5.638 -1.585 -0.710 1.00 90.38 85 GLY A N 1
ATOM 663 C CA . GLY A 1 85 ? -5.794 -2.590 0.345 1.00 90.38 85 GLY A CA 1
ATOM 664 C C . GLY A 1 85 ? -5.253 -2.161 1.717 1.00 90.38 85 GLY A C 1
ATOM 665 O O . GLY A 1 85 ? -5.040 -3.007 2.584 1.00 90.38 85 GLY A O 1
ATOM 666 N N . THR A 1 86 ? -5.001 -0.864 1.932 1.00 92.88 86 THR A N 1
ATOM 667 C CA . THR A 1 86 ? -4.306 -0.362 3.120 1.00 92.88 86 THR A CA 1
ATOM 668 C C . THR A 1 86 ? -5.222 0.548 3.949 1.00 92.88 86 THR A C 1
ATOM 670 O O . THR A 1 86 ? -5.550 1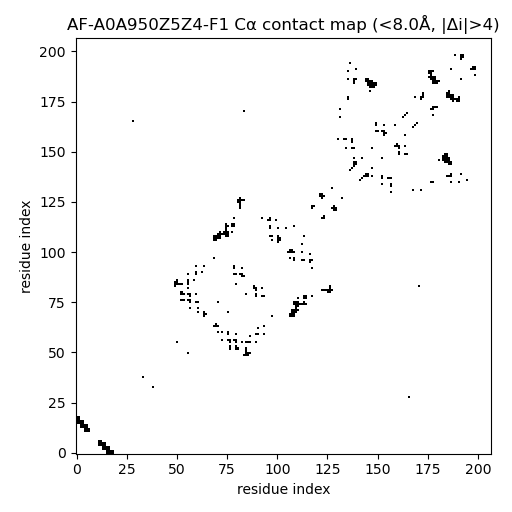.654 3.516 1.00 92.88 86 THR A O 1
ATOM 673 N N . PRO A 1 87 ? -5.583 0.165 5.193 1.00 95.19 87 PRO A N 1
ATOM 674 C CA . PRO A 1 87 ? -6.453 0.975 6.051 1.00 95.19 87 PRO A CA 1
ATOM 675 C C . PRO A 1 87 ? -5.905 2.372 6.350 1.00 95.19 87 PRO A C 1
ATOM 677 O O . PRO A 1 87 ? -6.669 3.324 6.498 1.00 95.19 87 PRO A O 1
ATOM 680 N N . ARG A 1 88 ? -4.576 2.512 6.448 1.00 93.69 88 ARG A N 1
ATOM 681 C CA . ARG A 1 88 ? -3.920 3.812 6.643 1.00 93.69 88 ARG A CA 1
ATOM 682 C C . ARG A 1 88 ? -4.201 4.749 5.467 1.00 93.69 88 ARG A C 1
ATOM 684 O O . ARG A 1 88 ? -4.637 5.867 5.710 1.00 93.69 88 ARG A O 1
ATOM 691 N N . VAL A 1 89 ? -3.996 4.281 4.234 1.00 93.00 89 VAL A N 1
ATOM 692 C CA . VAL A 1 89 ? -4.253 5.055 3.007 1.00 93.00 89 VAL A CA 1
ATOM 693 C C . VAL A 1 89 ? -5.735 5.408 2.918 1.00 93.00 89 VAL A C 1
ATOM 695 O O . VAL A 1 89 ? -6.064 6.580 2.788 1.00 93.00 89 VAL A O 1
ATOM 698 N N . ALA A 1 90 ? -6.630 4.436 3.126 1.00 95.88 90 ALA A N 1
ATOM 699 C CA . ALA A 1 90 ? -8.077 4.668 3.116 1.00 95.88 90 ALA A CA 1
ATOM 700 C C . ALA A 1 90 ? -8.493 5.806 4.068 1.00 95.88 90 ALA A C 1
ATOM 702 O O . ALA A 1 90 ? -9.231 6.710 3.689 1.00 95.88 90 ALA A O 1
ATOM 703 N N . ASN A 1 91 ? -7.977 5.800 5.301 1.00 96.44 91 ASN A N 1
ATOM 704 C CA . ASN A 1 91 ? -8.289 6.835 6.286 1.00 96.44 91 ASN A CA 1
ATOM 705 C C . ASN A 1 91 ? -7.668 8.201 5.970 1.00 96.44 91 ASN A C 1
ATOM 707 O O . ASN A 1 91 ? -8.236 9.213 6.374 1.00 96.44 91 ASN A O 1
ATOM 711 N N . VAL A 1 92 ? -6.512 8.243 5.303 1.00 94.56 92 VAL A N 1
ATOM 712 C CA . VAL A 1 92 ? -5.930 9.501 4.811 1.00 94.56 92 VAL A CA 1
ATOM 713 C C . VAL A 1 92 ? -6.830 10.075 3.720 1.00 94.56 92 VAL A C 1
ATOM 715 O O . VAL A 1 92 ? -7.301 11.195 3.871 1.00 94.56 92 VAL A O 1
ATOM 718 N N . LEU A 1 93 ? -7.185 9.272 2.713 1.00 94.44 93 LEU A N 1
ATOM 719 C CA . LEU A 1 93 ? -8.083 9.692 1.634 1.00 94.44 93 LEU A CA 1
ATOM 720 C C . LEU A 1 93 ? -9.434 10.176 2.163 1.00 94.44 93 LEU A C 1
ATOM 722 O O . LEU A 1 93 ? -9.922 11.214 1.738 1.00 94.44 93 LEU A O 1
ATOM 726 N N . LEU A 1 94 ? -10.023 9.481 3.139 1.00 95.62 94 LEU A N 1
ATOM 727 C CA . LEU A 1 94 ? -11.278 9.917 3.753 1.00 95.62 94 LEU A CA 1
ATOM 728 C C . LEU A 1 94 ? -11.184 11.322 4.365 1.00 95.62 94 LEU A C 1
ATOM 730 O O . LEU A 1 94 ? -12.143 12.084 4.276 1.00 95.62 94 LEU A O 1
ATOM 734 N N . LYS A 1 95 ? -10.054 11.662 4.995 1.00 93.38 95 LYS A N 1
ATOM 735 C CA . LYS A 1 95 ? -9.846 12.991 5.587 1.00 93.38 95 LYS A CA 1
ATOM 736 C C . LYS A 1 95 ? -9.725 14.066 4.509 1.00 93.38 95 LYS A C 1
ATOM 738 O O . LYS A 1 95 ? -10.426 15.064 4.607 1.00 93.38 95 LYS A O 1
ATOM 743 N N . GLU A 1 96 ? -8.935 13.817 3.467 1.00 91.19 96 GLU A N 1
ATOM 744 C CA . GLU A 1 96 ? -8.793 14.740 2.329 1.00 91.19 96 GLU A CA 1
ATOM 745 C C . GLU A 1 96 ? -10.142 14.970 1.620 1.00 91.19 96 GLU A C 1
ATOM 747 O O . GLU A 1 96 ? -10.553 16.096 1.341 1.00 91.19 96 GLU A O 1
ATOM 752 N N . ILE A 1 97 ? -10.898 13.892 1.391 1.00 92.00 97 ILE A N 1
ATOM 753 C CA . ILE A 1 97 ? -12.195 13.948 0.705 1.00 92.00 97 ILE A CA 1
ATOM 754 C C . ILE A 1 97 ? -13.258 14.617 1.577 1.00 92.00 97 ILE A C 1
ATOM 756 O O . ILE A 1 97 ? -14.115 15.327 1.054 1.00 92.00 97 ILE A O 1
ATOM 760 N N . ARG A 1 98 ? -13.212 14.432 2.902 1.00 91.06 98 ARG A N 1
ATOM 761 C CA . ARG A 1 98 ? -14.073 15.171 3.834 1.00 91.06 98 ARG A CA 1
ATOM 762 C C . ARG A 1 98 ? -13.856 16.671 3.681 1.00 91.06 98 ARG A C 1
ATOM 764 O O . ARG A 1 98 ? -14.836 17.405 3.575 1.00 91.06 98 ARG A O 1
ATOM 771 N N . ASP A 1 99 ? -12.604 17.112 3.655 1.00 85.19 99 ASP A N 1
ATOM 772 C CA . ASP A 1 99 ? -12.276 18.534 3.550 1.00 85.19 99 ASP A CA 1
ATOM 773 C C . ASP A 1 99 ? -12.781 19.101 2.206 1.00 85.19 99 ASP A C 1
ATOM 775 O O . ASP A 1 99 ? -13.355 20.191 2.152 1.00 85.19 99 ASP A O 1
ATOM 779 N N . HIS A 1 100 ? -12.726 18.299 1.138 1.00 80.56 100 HIS A N 1
ATOM 780 C CA . HIS A 1 100 ? -13.356 18.621 -0.144 1.00 80.56 100 HIS A CA 1
ATOM 781 C C . HIS A 1 100 ? -14.903 18.665 -0.080 1.00 80.56 100 HIS A C 1
ATOM 783 O O . HIS A 1 100 ? -15.535 19.556 -0.658 1.00 80.56 100 HIS A O 1
ATOM 789 N N . ALA A 1 101 ? -15.540 17.731 0.635 1.00 82.06 101 ALA A N 1
ATOM 790 C CA . ALA A 1 101 ? -16.998 17.628 0.760 1.00 82.06 101 ALA A CA 1
ATOM 791 C C . ALA A 1 101 ? -17.618 18.756 1.602 1.00 82.06 101 ALA A C 1
ATOM 793 O O . ALA A 1 101 ? -18.738 19.190 1.316 1.00 82.06 101 ALA A O 1
ATOM 794 N N . GLN A 1 102 ? -16.894 19.273 2.600 1.00 78.00 102 GLN A N 1
ATOM 795 C CA . GLN A 1 102 ? -17.331 20.418 3.408 1.00 78.00 102 GLN A CA 1
ATOM 796 C C . GLN A 1 102 ? -17.488 21.698 2.579 1.00 78.00 102 GLN A C 1
ATOM 798 O O . GLN A 1 102 ? -18.367 22.507 2.863 1.00 78.00 102 GLN A O 1
ATOM 803 N N . LEU A 1 103 ? -16.683 21.859 1.526 1.00 71.12 103 LEU A N 1
ATOM 804 C CA . LEU A 1 103 ? -16.724 23.037 0.659 1.00 71.12 103 LEU A CA 1
ATOM 805 C C . LEU A 1 103 ? -17.798 22.953 -0.433 1.00 71.12 103 LEU A C 1
ATOM 807 O O . LEU A 1 103 ? -18.250 23.991 -0.913 1.00 71.12 103 LEU A O 1
ATOM 811 N N . LYS A 1 104 ? -18.182 21.741 -0.861 1.00 66.69 104 LYS A N 1
ATOM 812 C CA . LYS A 1 104 ? -18.968 21.548 -2.094 1.00 66.69 104 LYS A CA 1
ATOM 813 C C . LYS A 1 104 ? -20.277 20.759 -1.939 1.00 66.69 104 LYS A C 1
ATOM 815 O O . LYS A 1 104 ? -21.155 20.965 -2.766 1.00 66.69 104 LYS A O 1
ATOM 820 N N . ASN A 1 105 ? -20.437 19.899 -0.924 1.00 63.50 105 ASN A N 1
ATOM 821 C CA . ASN A 1 105 ? -21.490 18.862 -0.899 1.00 63.50 105 ASN A CA 1
ATOM 822 C C . ASN A 1 105 ? -22.136 18.617 0.485 1.00 63.50 105 ASN A C 1
ATOM 824 O O . ASN A 1 105 ? -22.313 17.477 0.907 1.00 63.50 105 ASN A O 1
ATOM 828 N N . ASN A 1 106 ? -22.511 19.673 1.214 1.00 72.56 106 ASN A N 1
ATOM 829 C CA . ASN A 1 106 ? -23.306 19.571 2.455 1.00 72.56 106 ASN A CA 1
ATOM 830 C C . ASN A 1 106 ? -22.781 18.528 3.479 1.00 72.56 106 ASN A C 1
ATOM 832 O O . ASN A 1 106 ? -23.560 17.897 4.191 1.00 72.56 106 ASN A O 1
ATOM 836 N N . ASN A 1 107 ? -21.454 18.326 3.527 1.00 81.31 107 ASN A N 1
ATOM 837 C CA . ASN A 1 107 ? -20.764 17.367 4.401 1.00 81.31 107 ASN A CA 1
ATOM 838 C C . ASN A 1 107 ? -21.155 15.878 4.199 1.00 81.31 107 ASN A C 1
ATOM 840 O O . ASN A 1 107 ? -21.020 15.074 5.128 1.00 81.31 107 ASN A O 1
ATOM 844 N N . VAL A 1 108 ? -21.623 15.501 2.999 1.00 90.31 108 VAL A N 1
ATOM 845 C CA . VAL A 1 108 ? -21.917 14.108 2.615 1.00 90.31 108 VAL A CA 1
ATOM 846 C C . VAL A 1 108 ? -21.032 13.672 1.444 1.00 90.31 108 VAL A C 1
ATOM 848 O O . VAL A 1 108 ? -20.970 14.327 0.405 1.00 90.31 108 VAL A O 1
ATOM 851 N N . ILE A 1 109 ? -20.342 12.545 1.618 1.00 93.12 109 ILE A N 1
ATOM 852 C CA . ILE A 1 109 ? -19.477 11.926 0.615 1.00 93.12 109 ILE A CA 1
ATOM 853 C C . ILE A 1 109 ? -20.287 10.871 -0.148 1.00 93.12 109 ILE A C 1
ATOM 855 O O . ILE A 1 109 ? -20.427 9.729 0.299 1.00 93.12 109 ILE A O 1
ATOM 859 N N . ASP A 1 110 ? -20.812 11.264 -1.305 1.00 92.75 110 ASP A N 1
ATOM 860 C CA . ASP A 1 110 ? -21.374 10.352 -2.305 1.00 92.75 110 ASP A CA 1
ATOM 861 C C . ASP A 1 110 ? -20.285 9.828 -3.268 1.00 92.75 110 ASP A C 1
ATOM 863 O O . ASP A 1 110 ? -19.096 10.163 -3.163 1.00 92.75 110 ASP A O 1
ATOM 867 N N . ARG A 1 111 ? -20.684 8.982 -4.226 1.00 93.25 111 ARG A N 1
ATOM 868 C CA . ARG A 1 111 ? -19.767 8.413 -5.225 1.00 93.25 111 ARG A CA 1
ATOM 869 C C . ARG A 1 111 ? -19.079 9.476 -6.081 1.00 93.25 111 ARG A C 1
ATOM 871 O O . ARG A 1 111 ? -17.889 9.354 -6.361 1.00 93.25 111 ARG A O 1
ATOM 878 N N . GLU A 1 112 ? -19.807 10.495 -6.522 1.00 91.00 112 GLU A N 1
ATOM 879 C CA . GLU A 1 112 ? -19.278 11.505 -7.442 1.00 91.00 112 GLU A CA 1
ATOM 880 C C . GLU A 1 112 ? -18.334 12.474 -6.720 1.00 91.00 112 GLU A C 1
ATOM 882 O O . GLU A 1 112 ? -17.302 12.862 -7.265 1.00 91.00 112 GLU A O 1
ATOM 887 N N . CYS A 1 113 ? -18.639 12.801 -5.466 1.00 91.44 113 CYS A N 1
ATOM 888 C CA . CYS A 1 113 ? -17.785 13.550 -4.559 1.00 91.44 113 CYS A CA 1
ATOM 889 C C . CYS A 1 113 ? -16.457 12.830 -4.342 1.00 91.44 113 CYS A C 1
ATOM 891 O O . CYS A 1 113 ? -15.399 13.434 -4.528 1.00 91.44 113 CYS A O 1
ATOM 893 N N . ALA A 1 114 ? -16.511 11.539 -3.992 1.00 93.44 114 ALA A N 1
ATOM 894 C CA . ALA A 1 114 ? -15.320 10.715 -3.822 1.00 93.44 114 ALA A CA 1
ATOM 895 C C . ALA A 1 114 ? -14.512 10.640 -5.124 1.00 93.44 114 ALA A C 1
ATOM 897 O O . ALA A 1 114 ? -13.313 10.902 -5.116 1.00 93.44 114 ALA A O 1
ATOM 898 N N . ARG A 1 115 ? -15.171 10.364 -6.257 1.00 92.69 115 ARG A N 1
ATOM 899 C CA .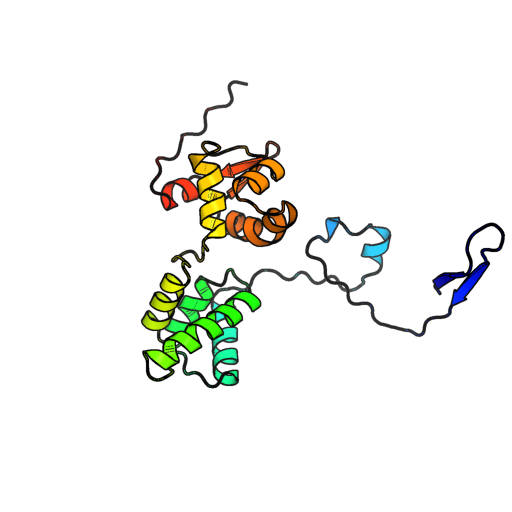 ARG A 1 115 ? -14.520 10.270 -7.570 1.00 92.69 115 ARG A CA 1
ATOM 900 C C . ARG A 1 115 ? -13.803 11.564 -7.956 1.00 92.69 115 ARG A C 1
ATOM 902 O O . ARG A 1 115 ? -12.656 11.502 -8.386 1.00 92.69 115 ARG A O 1
ATOM 909 N N . ARG A 1 116 ? -14.459 12.721 -7.810 1.00 90.25 116 ARG A N 1
ATOM 910 C CA . ARG A 1 116 ? -13.865 14.033 -8.124 1.00 90.25 116 ARG A CA 1
ATOM 911 C C . ARG A 1 116 ? -12.680 14.340 -7.226 1.00 90.25 116 ARG A C 1
ATOM 913 O O . ARG A 1 116 ? -11.621 14.670 -7.734 1.00 90.25 116 ARG A O 1
ATOM 920 N N . ALA A 1 117 ? -12.839 14.157 -5.919 1.00 91.38 117 ALA A N 1
ATOM 921 C CA . ALA A 1 117 ? -11.766 14.419 -4.972 1.00 91.38 117 ALA A CA 1
ATOM 922 C C . ALA A 1 117 ? -10.553 13.501 -5.208 1.00 91.38 117 ALA A C 1
ATOM 924 O O . ALA A 1 117 ? -9.419 13.955 -5.135 1.00 91.38 117 ALA A O 1
ATOM 925 N N . LEU A 1 118 ? -10.771 12.230 -5.562 1.00 92.31 118 LEU A N 1
ATOM 926 C CA . LEU A 1 118 ? -9.688 11.307 -5.921 1.00 92.31 118 LEU A CA 1
ATOM 927 C C . LEU A 1 118 ? -8.971 11.732 -7.211 1.00 92.31 118 LEU A C 1
ATOM 929 O O . LEU A 1 118 ? -7.751 11.636 -7.275 1.00 92.31 118 LEU A O 1
ATOM 933 N N . ILE A 1 119 ? -9.700 12.239 -8.211 1.00 90.38 119 ILE A N 1
ATOM 934 C CA . ILE A 1 119 ? -9.101 12.805 -9.432 1.00 90.38 119 ILE A CA 1
ATOM 935 C C . ILE A 1 119 ? -8.281 14.059 -9.112 1.00 90.38 119 ILE A C 1
ATOM 937 O O . ILE A 1 119 ? -7.177 14.198 -9.628 1.00 90.38 119 ILE A O 1
ATOM 941 N N . ASP A 1 120 ? -8.789 14.940 -8.248 1.00 89.31 120 ASP A N 1
ATOM 942 C CA . ASP A 1 120 ? -8.086 16.159 -7.827 1.00 89.31 120 ASP A CA 1
ATOM 943 C C . ASP A 1 120 ? -6.795 15.834 -7.046 1.00 89.31 120 ASP A C 1
ATOM 945 O O . ASP A 1 120 ? -5.827 16.587 -7.111 1.00 89.31 120 ASP A O 1
ATOM 949 N N .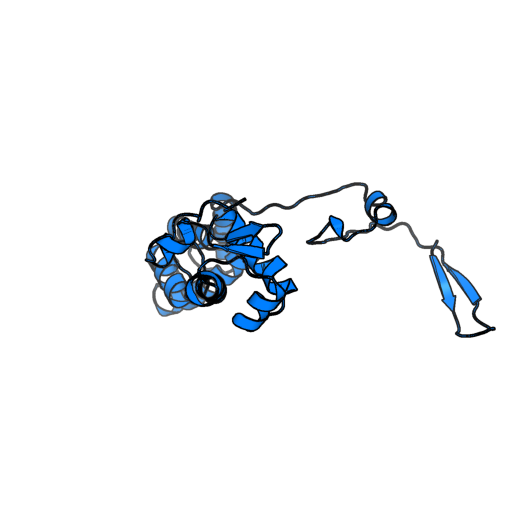 LEU A 1 121 ? -6.754 14.683 -6.362 1.00 88.56 121 LEU A N 1
ATOM 950 C CA . LEU A 1 121 ? -5.562 14.118 -5.712 1.00 88.56 121 LEU A CA 1
ATOM 951 C C . LEU A 1 121 ? -4.630 13.358 -6.680 1.00 88.56 121 LEU A C 1
ATOM 953 O O . LEU A 1 121 ? -3.687 12.706 -6.239 1.00 88.56 121 LEU A O 1
ATOM 957 N N . ASP A 1 122 ? -4.903 13.405 -7.986 1.00 89.25 122 ASP A N 1
ATOM 958 C CA . ASP A 1 122 ? -4.208 12.658 -9.040 1.00 89.25 122 ASP A CA 1
ATOM 959 C C . ASP A 1 122 ? -4.206 11.126 -8.832 1.00 89.25 122 ASP A C 1
ATOM 961 O O . ASP A 1 122 ? -3.308 10.409 -9.281 1.00 89.25 122 ASP A O 1
ATOM 965 N N . ILE A 1 123 ? -5.249 10.590 -8.190 1.00 92.50 123 ILE A N 1
ATOM 966 C CA . ILE A 1 123 ? -5.449 9.149 -7.998 1.00 92.50 123 ILE A CA 1
ATOM 967 C C . ILE A 1 123 ? -6.405 8.623 -9.064 1.00 92.50 123 ILE A C 1
ATOM 969 O O . ILE A 1 123 ? -7.595 8.959 -9.105 1.00 92.50 123 ILE A O 1
ATOM 973 N N . ASP A 1 124 ? -5.895 7.747 -9.924 1.00 89.00 124 ASP A N 1
ATOM 974 C CA . ASP A 1 124 ? -6.678 7.201 -11.029 1.00 89.00 124 ASP A CA 1
ATOM 975 C C . ASP A 1 124 ? -7.665 6.092 -10.600 1.00 89.00 124 ASP A C 1
ATOM 977 O O . ASP A 1 124 ? -7.779 5.734 -9.428 1.00 89.00 124 ASP A O 1
ATOM 981 N N . GLU A 1 125 ? -8.422 5.542 -11.554 1.00 87.06 125 GLU A N 1
ATOM 982 C CA . GLU A 1 125 ? -9.428 4.498 -11.283 1.00 87.06 125 GLU A CA 1
ATOM 983 C C . GLU A 1 125 ? -8.854 3.163 -10.783 1.00 87.06 125 GLU A C 1
ATOM 985 O O . GLU A 1 125 ? -9.590 2.358 -10.201 1.00 87.06 125 GLU A O 1
ATOM 990 N N . ASP A 1 126 ? -7.559 2.937 -11.010 1.00 86.06 126 ASP A N 1
ATOM 991 C CA . ASP A 1 126 ? -6.808 1.784 -10.525 1.00 86.06 126 ASP A CA 1
ATOM 992 C C . ASP A 1 126 ? -6.050 2.108 -9.230 1.00 86.06 126 ASP A C 1
ATOM 994 O O . ASP A 1 126 ? -5.273 1.281 -8.775 1.00 86.06 126 ASP A O 1
ATOM 998 N N . GLY A 1 127 ? -6.243 3.291 -8.634 1.00 87.06 127 GLY A N 1
ATOM 999 C CA . GLY A 1 127 ? -5.568 3.698 -7.402 1.00 87.06 127 GLY A CA 1
ATOM 1000 C C . GLY A 1 127 ? -4.099 4.095 -7.577 1.00 87.06 127 GLY A C 1
ATOM 1001 O O . GLY A 1 127 ? -3.395 4.206 -6.571 1.00 87.06 127 GLY A O 1
ATOM 1002 N N . LEU A 1 128 ? -3.620 4.301 -8.810 1.00 91.00 128 LEU A N 1
ATOM 1003 C CA . LEU A 1 128 ? -2.255 4.762 -9.078 1.00 91.00 128 LEU A CA 1
ATOM 1004 C C . LEU A 1 128 ? -2.128 6.257 -8.761 1.00 91.00 128 LEU A C 1
ATOM 1006 O O . LEU A 1 128 ? -2.926 7.069 -9.231 1.00 91.00 128 LEU A O 1
ATOM 1010 N N . GLU A 1 129 ? -1.096 6.598 -7.996 1.00 91.62 129 GLU A N 1
ATOM 1011 C CA . GLU A 1 129 ? -0.713 7.967 -7.633 1.00 91.62 129 GLU A CA 1
ATOM 1012 C C . GLU A 1 129 ? 0.356 8.474 -8.612 1.00 91.62 129 GLU A C 1
ATOM 1014 O O . GLU A 1 129 ? 0.873 7.723 -9.449 1.00 91.62 129 GLU A O 1
ATOM 1019 N N . GLU A 1 130 ? 0.725 9.749 -8.498 1.00 91.12 130 GLU A N 1
ATOM 1020 C CA . GLU A 1 130 ? 1.746 10.383 -9.337 1.00 91.12 130 GLU A CA 1
ATOM 1021 C C . GLU A 1 130 ? 3.059 9.579 -9.370 1.00 91.12 130 GLU A C 1
ATOM 1023 O O . GLU A 1 130 ? 3.618 9.337 -10.443 1.00 91.12 130 GLU A O 1
ATOM 1028 N N . MET A 1 131 ? 3.547 9.115 -8.213 1.00 93.25 131 MET A N 1
ATOM 1029 C CA . MET A 1 131 ? 4.812 8.380 -8.141 1.00 93.25 131 MET A CA 1
ATOM 1030 C C . MET A 1 131 ? 4.734 7.020 -8.846 1.00 93.25 131 MET A C 1
ATOM 1032 O O . MET A 1 131 ? 5.656 6.658 -9.575 1.00 93.25 131 MET A O 1
ATOM 1036 N N . ASP A 1 132 ? 3.623 6.291 -8.724 1.00 93.81 132 ASP A N 1
ATOM 1037 C CA . ASP A 1 132 ? 3.417 5.033 -9.453 1.00 93.81 132 ASP A CA 1
ATOM 1038 C C . ASP A 1 132 ? 3.431 5.258 -10.959 1.00 93.81 132 ASP A C 1
ATOM 1040 O O . ASP A 1 132 ? 4.083 4.520 -11.705 1.00 93.81 132 ASP A O 1
ATOM 1044 N N . LYS A 1 133 ? 2.755 6.322 -11.407 1.00 93.69 133 LYS A N 1
ATOM 1045 C CA . LYS A 1 133 ? 2.756 6.710 -12.814 1.00 93.69 133 LYS A CA 1
ATOM 1046 C C . LYS A 1 133 ? 4.168 7.067 -13.270 1.00 93.69 133 LYS A C 1
ATOM 1048 O O . LYS A 1 133 ? 4.579 6.613 -14.331 1.00 93.69 133 LYS A O 1
ATOM 1053 N N . ARG A 1 134 ? 4.939 7.805 -12.466 1.00 95.00 134 ARG A N 1
ATOM 1054 C CA . ARG A 1 134 ? 6.343 8.153 -12.756 1.00 95.00 134 ARG A CA 1
ATOM 1055 C C . ARG A 1 134 ? 7.248 6.928 -12.834 1.00 95.00 134 ARG A C 1
ATOM 1057 O O . ARG A 1 134 ? 8.099 6.873 -13.720 1.00 95.00 134 ARG A O 1
ATOM 1064 N N . ILE A 1 135 ? 7.067 5.949 -11.948 1.00 95.75 135 ILE A N 1
ATOM 1065 C CA . ILE A 1 135 ? 7.805 4.680 -11.973 1.00 95.75 135 ILE A CA 1
ATOM 1066 C C . ILE A 1 135 ? 7.506 3.929 -13.271 1.00 95.75 135 ILE A C 1
ATOM 1068 O O . ILE A 1 135 ? 8.432 3.570 -14.001 1.00 95.75 135 ILE A O 1
ATOM 1072 N N . LEU A 1 136 ? 6.225 3.720 -13.586 1.00 95.50 136 LEU A N 1
ATOM 1073 C CA . LEU A 1 136 ? 5.820 3.008 -14.798 1.00 95.50 136 LEU A CA 1
ATOM 1074 C C . LEU A 1 136 ? 6.258 3.755 -16.062 1.00 95.50 136 LEU A C 1
ATOM 1076 O O . LEU A 1 136 ? 6.816 3.136 -16.966 1.00 95.50 136 LEU A O 1
ATOM 1080 N N . ASP A 1 137 ? 6.100 5.078 -16.106 1.00 95.12 137 ASP A N 1
ATOM 1081 C CA . ASP A 1 137 ? 6.527 5.915 -17.228 1.00 95.12 137 ASP A CA 1
ATOM 1082 C C . ASP A 1 137 ? 8.045 5.861 -17.437 1.00 95.12 137 ASP A C 1
ATOM 1084 O O . ASP A 1 137 ? 8.513 5.685 -18.565 1.00 95.12 137 ASP A O 1
ATOM 1088 N N . ALA A 1 138 ? 8.833 5.913 -16.356 1.00 95.62 138 ALA A N 1
ATOM 1089 C CA . ALA A 1 138 ? 10.280 5.760 -16.431 1.00 95.62 138 ALA A CA 1
ATOM 1090 C C . ALA A 1 138 ? 10.663 4.401 -17.034 1.00 95.62 138 ALA A C 1
ATOM 1092 O O . ALA A 1 138 ? 11.487 4.347 -17.950 1.00 95.62 138 ALA A O 1
ATOM 1093 N N . ILE A 1 139 ? 10.042 3.307 -16.584 1.00 95.25 139 ILE A N 1
ATOM 1094 C CA . ILE A 1 139 ? 10.310 1.971 -17.134 1.00 95.25 139 ILE A CA 1
ATOM 1095 C C . ILE A 1 139 ? 9.914 1.910 -18.612 1.00 95.25 139 ILE A C 1
ATOM 1097 O O . ILE A 1 139 ? 10.712 1.470 -19.440 1.00 95.25 139 ILE A O 1
ATOM 1101 N N . LEU A 1 140 ? 8.717 2.384 -18.961 1.00 94.12 140 LEU A N 1
ATOM 1102 C CA . LEU A 1 140 ? 8.159 2.303 -20.312 1.00 94.12 140 LEU A CA 1
ATOM 1103 C C . LEU A 1 140 ? 8.922 3.170 -21.321 1.00 94.12 140 LEU A C 1
ATOM 1105 O O . LEU A 1 140 ? 9.244 2.696 -22.412 1.00 94.12 140 LEU A O 1
ATOM 1109 N N . ARG A 1 141 ? 9.221 4.426 -20.969 1.00 92.69 141 ARG A N 1
ATOM 1110 C CA . ARG A 1 141 ? 9.786 5.426 -21.890 1.00 92.69 141 ARG A CA 1
ATOM 1111 C C . ARG A 1 141 ? 11.297 5.577 -21.781 1.00 92.69 141 ARG A C 1
ATOM 1113 O O . ARG A 1 141 ? 11.956 5.643 -22.813 1.00 92.69 141 ARG A O 1
ATOM 1120 N N . LYS A 1 142 ? 11.861 5.624 -20.567 1.00 92.44 142 LYS A N 1
ATOM 1121 C CA . LYS A 1 142 ? 13.316 5.814 -20.375 1.00 92.44 142 LYS A CA 1
ATOM 1122 C C . LYS A 1 142 ? 14.084 4.505 -20.533 1.00 92.44 142 LYS A C 1
ATOM 1124 O O . LYS A 1 142 ? 15.156 4.491 -21.127 1.00 92.44 142 LYS A O 1
ATOM 1129 N N . PHE A 1 143 ? 13.517 3.403 -20.043 1.00 93.31 143 PHE A N 1
ATOM 1130 C CA . PHE A 1 143 ? 14.141 2.075 -20.094 1.00 93.31 143 PHE A CA 1
ATOM 1131 C C . PHE A 1 143 ? 13.496 1.137 -21.120 1.00 93.31 143 PHE A C 1
ATOM 1133 O O . PHE A 1 143 ? 13.814 -0.047 -21.161 1.00 93.31 143 PHE A O 1
ATOM 1140 N N . THR A 1 144 ? 12.618 1.659 -21.984 1.00 91.31 144 THR A N 1
ATOM 1141 C CA . THR A 1 144 ? 12.026 0.928 -23.119 1.00 91.31 144 THR A CA 1
ATOM 1142 C C . THR A 1 144 ? 11.289 -0.367 -22.722 1.00 91.31 144 THR A C 1
ATOM 1144 O O . THR A 1 144 ? 11.200 -1.305 -23.512 1.00 91.31 144 THR A O 1
ATOM 1147 N N . GLY A 1 145 ? 10.738 -0.427 -21.508 1.00 87.31 145 GLY A N 1
ATOM 1148 C CA . GLY A 1 145 ? 10.073 -1.607 -20.943 1.00 87.31 145 GLY A CA 1
ATOM 1149 C C . GLY A 1 145 ? 10.892 -2.390 -19.919 1.00 87.31 145 GLY A C 1
ATOM 1150 O O . GLY A 1 145 ? 10.337 -3.266 -19.258 1.00 87.31 145 GLY A O 1
ATOM 1151 N N . GLY A 1 146 ? 12.173 -2.061 -19.741 1.00 90.88 146 GLY A N 1
ATOM 1152 C CA . GLY A 1 146 ? 13.110 -2.806 -18.899 1.00 90.88 146 GLY A CA 1
ATOM 1153 C C . GLY A 1 146 ? 13.859 -3.912 -19.665 1.00 90.88 146 GLY A C 1
ATOM 1154 O O . GLY A 1 146 ? 13.750 -3.993 -20.890 1.00 90.88 146 GLY A O 1
ATOM 1155 N N . PRO A 1 147 ? 14.626 -4.771 -18.966 1.00 93.62 147 PRO A N 1
ATOM 1156 C CA . PRO A 1 147 ? 14.801 -4.813 -17.512 1.00 93.62 147 PRO A CA 1
ATOM 1157 C C . PRO A 1 147 ? 15.627 -3.637 -16.962 1.00 93.62 147 PRO A C 1
ATOM 1159 O O . PRO A 1 147 ? 16.637 -3.253 -17.543 1.00 93.62 147 PRO A O 1
ATOM 1162 N N . VAL A 1 148 ? 15.212 -3.076 -15.818 1.00 95.25 148 VAL A N 1
ATOM 1163 C CA . VAL A 1 148 ? 15.948 -2.010 -15.104 1.00 95.25 148 VAL A CA 1
ATOM 1164 C C . VAL A 1 148 ? 16.256 -2.390 -13.652 1.00 95.25 148 VAL A C 1
ATOM 1166 O O . VAL A 1 148 ? 15.414 -2.937 -12.937 1.00 95.25 148 VAL A O 1
ATOM 1169 N N . GLY A 1 149 ? 17.477 -2.110 -13.192 1.00 95.62 149 GLY A N 1
ATOM 1170 C CA . GLY A 1 149 ? 17.877 -2.326 -11.799 1.00 95.62 149 GLY A CA 1
ATOM 1171 C C . GLY A 1 149 ? 17.187 -1.358 -10.830 1.00 95.62 149 GLY A C 1
ATOM 1172 O O . GLY A 1 149 ? 16.874 -0.230 -11.204 1.00 95.62 149 GLY A O 1
ATOM 1173 N N . LEU A 1 150 ? 16.993 -1.773 -9.569 1.00 94.88 150 LEU A N 1
ATOM 1174 C CA . LEU A 1 150 ? 16.330 -0.947 -8.541 1.00 94.88 150 LEU A CA 1
ATOM 1175 C C . LEU A 1 150 ? 16.993 0.423 -8.396 1.00 94.88 150 LEU A C 1
ATOM 1177 O O . LEU A 1 150 ? 16.319 1.442 -8.397 1.00 94.88 150 LEU A O 1
ATOM 1181 N N . HIS A 1 151 ? 18.323 0.437 -8.310 1.00 95.06 151 HIS A N 1
ATOM 1182 C CA . HIS A 1 151 ? 19.078 1.659 -8.072 1.00 95.06 151 HIS A CA 1
ATOM 1183 C C . HIS A 1 151 ? 18.986 2.632 -9.256 1.00 95.06 151 HIS A C 1
ATOM 1185 O O . HIS A 1 151 ? 18.761 3.822 -9.067 1.00 95.06 151 HIS A O 1
ATOM 1191 N N . SER A 1 152 ? 19.074 2.127 -10.490 1.00 94.94 152 SER A N 1
ATOM 1192 C CA . SER A 1 152 ? 18.913 2.945 -11.698 1.00 94.94 152 SER A CA 1
ATOM 1193 C C . SER A 1 152 ? 17.500 3.511 -11.827 1.00 94.94 152 SER A C 1
ATOM 1195 O O . SER A 1 152 ? 17.336 4.662 -12.224 1.00 94.94 152 SER A O 1
ATOM 1197 N N . LEU A 1 153 ? 16.485 2.716 -11.475 1.00 95.62 153 LEU A N 1
ATOM 1198 C CA . LEU A 1 153 ? 15.097 3.164 -11.462 1.00 95.62 153 LEU A CA 1
ATOM 1199 C C . LEU A 1 153 ? 14.879 4.252 -10.404 1.00 95.62 153 LEU A C 1
ATOM 1201 O O . LEU A 1 153 ? 14.325 5.295 -10.733 1.00 95.62 153 LEU A O 1
ATOM 1205 N N . ALA A 1 154 ? 15.386 4.039 -9.187 1.00 95.50 154 ALA A N 1
ATOM 1206 C CA . ALA A 1 154 ? 15.340 4.983 -8.071 1.00 95.50 154 ALA A CA 1
ATOM 1207 C C . ALA A 1 154 ? 15.935 6.349 -8.447 1.00 95.50 154 ALA A C 1
ATOM 1209 O O . ALA A 1 154 ? 15.268 7.375 -8.315 1.00 95.50 154 ALA A O 1
ATOM 1210 N N . VAL A 1 155 ? 17.123 6.360 -9.062 1.00 95.50 155 VAL A N 1
ATOM 1211 C CA . VAL A 1 155 ? 17.752 7.589 -9.579 1.00 95.50 155 VAL A CA 1
ATOM 1212 C C . VAL A 1 155 ? 16.898 8.254 -10.664 1.00 95.50 155 VAL A C 1
ATOM 1214 O O . VAL A 1 155 ? 16.765 9.476 -10.685 1.00 95.50 155 VAL A O 1
ATOM 1217 N N . ALA A 1 156 ? 16.290 7.476 -11.563 1.00 94.12 156 ALA A N 1
ATOM 1218 C CA . ALA A 1 156 ? 15.503 8.017 -12.671 1.00 94.12 156 ALA A CA 1
ATOM 1219 C C . ALA A 1 156 ? 14.184 8.681 -12.243 1.00 94.12 156 ALA A C 1
ATOM 1221 O O . ALA A 1 156 ? 13.662 9.506 -13.007 1.00 94.12 156 ALA A O 1
ATOM 1222 N N . VAL A 1 157 ? 13.646 8.309 -11.075 1.00 95.38 157 VAL A N 1
ATOM 1223 C CA . VAL A 1 157 ? 12.431 8.902 -10.493 1.00 95.38 157 VAL A CA 1
ATOM 1224 C C . VAL A 1 157 ? 12.712 9.838 -9.314 1.00 95.38 157 VAL A C 1
ATOM 1226 O O . VAL A 1 157 ? 11.810 10.586 -8.943 1.00 95.38 157 VAL A O 1
ATOM 1229 N N . GLY A 1 158 ? 13.946 9.866 -8.799 1.00 94.00 158 GLY A N 1
ATOM 1230 C CA . GLY A 1 158 ? 14.368 10.734 -7.697 1.00 94.00 158 GLY A CA 1
ATOM 1231 C C . GLY A 1 158 ? 13.939 10.236 -6.317 1.00 94.00 158 GLY A C 1
ATOM 1232 O O . GLY A 1 158 ? 13.623 11.058 -5.466 1.00 94.00 158 GLY A O 1
ATOM 1233 N N . GLU A 1 159 ? 13.905 8.918 -6.111 1.00 95.25 159 GLU A N 1
ATOM 1234 C CA . GLU A 1 159 ? 13.483 8.280 -4.855 1.00 95.25 159 GLU A CA 1
ATOM 1235 C C . GLU A 1 159 ? 14.553 7.352 -4.282 1.00 95.25 159 GLU A C 1
ATOM 1237 O O . GLU A 1 159 ? 15.520 6.994 -4.959 1.00 95.25 159 GLU A O 1
ATOM 1242 N N . GLU A 1 160 ? 14.366 6.930 -3.032 1.00 94.94 160 GLU A N 1
ATOM 1243 C CA . GLU A 1 160 ? 15.226 5.921 -2.412 1.00 94.94 160 GLU A CA 1
ATOM 1244 C C . GLU A 1 160 ? 14.881 4.495 -2.897 1.00 94.94 160 GLU A C 1
ATOM 1246 O O . GLU A 1 160 ? 13.701 4.137 -2.993 1.00 94.94 160 GLU A O 1
ATOM 1251 N N . PRO A 1 161 ? 15.889 3.637 -3.167 1.00 94.56 161 PRO A N 1
ATOM 1252 C CA . PRO A 1 161 ? 15.687 2.241 -3.568 1.00 94.56 161 PRO A CA 1
ATOM 1253 C C . PRO A 1 161 ? 14.740 1.461 -2.649 1.00 94.56 161 PRO A C 1
ATOM 1255 O O . PRO A 1 161 ? 13.839 0.775 -3.133 1.00 94.56 161 PRO A O 1
ATOM 1258 N N . ASP A 1 162 ? 14.927 1.586 -1.335 1.00 91.38 162 ASP A N 1
ATOM 1259 C CA . ASP A 1 162 ? 14.142 0.845 -0.347 1.00 91.38 162 ASP A CA 1
ATOM 1260 C C . ASP A 1 162 ? 12.688 1.326 -0.323 1.00 91.38 162 ASP A C 1
ATOM 1262 O O . ASP A 1 162 ? 11.768 0.512 -0.271 1.00 91.38 162 ASP A O 1
ATOM 1266 N N . THR A 1 163 ? 12.463 2.633 -0.476 1.00 91.56 163 THR A N 1
ATOM 1267 C CA . THR A 1 163 ? 11.123 3.219 -0.593 1.00 91.56 163 THR A CA 1
ATOM 1268 C C . THR A 1 163 ? 10.383 2.682 -1.817 1.00 91.56 163 THR A C 1
ATOM 1270 O O . THR A 1 163 ? 9.222 2.285 -1.705 1.00 91.56 163 THR A O 1
ATOM 1273 N N . LEU A 1 164 ? 11.044 2.591 -2.977 1.00 93.06 164 LEU A N 1
ATOM 1274 C CA . LEU A 1 164 ? 10.447 1.961 -4.161 1.00 93.06 164 LEU A CA 1
ATOM 1275 C C . LEU A 1 164 ? 10.065 0.505 -3.897 1.00 93.06 164 LEU A C 1
ATOM 1277 O O . LEU A 1 164 ? 8.941 0.093 -4.194 1.00 93.06 164 LEU A O 1
ATOM 1281 N N . GLU A 1 165 ? 10.990 -0.260 -3.320 1.00 90.75 165 GLU A N 1
ATOM 1282 C CA . GLU A 1 165 ? 10.812 -1.688 -3.084 1.00 90.75 165 GLU A CA 1
ATOM 1283 C C . GLU A 1 165 ? 9.693 -1.999 -2.077 1.00 90.75 165 GLU A C 1
ATOM 1285 O O . GLU A 1 165 ? 8.994 -3.004 -2.237 1.00 90.75 165 GLU A O 1
ATOM 1290 N N . GLU A 1 166 ? 9.534 -1.163 -1.049 1.00 86.50 166 GLU A N 1
ATOM 1291 C CA . GLU A 1 166 ? 8.629 -1.416 0.076 1.00 86.50 166 GLU A CA 1
ATOM 1292 C C . GLU A 1 166 ? 7.275 -0.726 -0.048 1.00 86.50 166 GLU A C 1
ATOM 1294 O O . GLU A 1 166 ? 6.266 -1.304 0.356 1.00 86.50 166 GLU A O 1
ATOM 1299 N N . ALA A 1 167 ? 7.234 0.494 -0.586 1.00 87.50 167 ALA A N 1
ATOM 1300 C CA . ALA A 1 167 ? 6.012 1.291 -0.613 1.00 87.50 167 ALA A CA 1
ATOM 1301 C C . ALA A 1 167 ? 5.231 1.140 -1.926 1.00 87.50 167 ALA A C 1
ATOM 1303 O O . ALA A 1 167 ? 4.003 1.049 -1.894 1.00 87.50 167 ALA A O 1
ATOM 1304 N N . TYR A 1 168 ? 5.922 1.083 -3.070 1.00 91.31 168 TYR A N 1
ATOM 1305 C CA . TYR A 1 168 ? 5.282 1.199 -4.389 1.00 91.31 168 TYR A CA 1
ATOM 1306 C C . TYR A 1 168 ? 5.221 -0.132 -5.148 1.00 91.31 168 TYR A C 1
ATOM 1308 O O . TYR A 1 168 ? 4.157 -0.556 -5.610 1.00 91.31 168 TYR A O 1
ATOM 1316 N N . GLU A 1 169 ? 6.348 -0.845 -5.243 1.00 92.06 169 GLU A N 1
ATOM 1317 C CA . GLU A 1 169 ? 6.434 -2.093 -6.008 1.00 92.06 169 GLU A CA 1
ATOM 1318 C C . GLU A 1 169 ? 5.411 -3.169 -5.596 1.00 92.06 169 GLU A C 1
ATOM 1320 O O . GLU A 1 169 ? 4.868 -3.806 -6.503 1.00 92.06 169 GLU A O 1
ATOM 1325 N N . PRO A 1 170 ? 5.088 -3.391 -4.301 1.00 90.19 170 PRO A N 1
ATOM 1326 C CA . PRO A 1 170 ? 4.131 -4.428 -3.919 1.00 90.19 170 PRO A CA 1
ATOM 1327 C C . PRO A 1 170 ? 2.765 -4.246 -4.585 1.00 90.19 170 PRO A C 1
ATOM 1329 O O . PRO A 1 170 ? 2.203 -5.211 -5.105 1.00 90.19 170 PRO A O 1
ATOM 1332 N N . TYR A 1 171 ? 2.270 -3.006 -4.643 1.00 90.12 171 TYR A N 1
ATOM 1333 C CA . TYR A 1 171 ? 0.987 -2.702 -5.267 1.00 90.12 171 TYR A CA 1
ATOM 1334 C C . TYR A 1 171 ? 1.049 -2.838 -6.791 1.00 90.12 171 TYR A C 1
ATOM 1336 O O . TYR A 1 171 ? 0.193 -3.491 -7.390 1.00 90.12 171 TYR A O 1
ATOM 1344 N N . LEU A 1 172 ? 2.097 -2.296 -7.418 1.00 93.44 172 LEU A N 1
ATOM 1345 C CA . LEU A 1 172 ? 2.301 -2.387 -8.866 1.00 93.44 172 LEU A CA 1
ATOM 1346 C C . LEU A 1 172 ? 2.424 -3.836 -9.355 1.00 93.44 172 LEU A C 1
ATOM 1348 O O . LEU A 1 172 ? 1.906 -4.178 -10.419 1.00 93.44 172 LEU A O 1
ATOM 1352 N N . ILE A 1 173 ? 3.081 -4.699 -8.578 1.00 93.25 173 ILE A N 1
ATOM 1353 C CA . ILE A 1 173 ? 3.201 -6.131 -8.871 1.00 93.25 173 ILE A CA 1
ATOM 1354 C C . ILE A 1 173 ? 1.858 -6.832 -8.659 1.00 93.25 173 ILE A C 1
ATOM 1356 O O . ILE A 1 173 ? 1.433 -7.600 -9.519 1.00 93.25 173 ILE A O 1
ATOM 1360 N N . GLN A 1 174 ? 1.161 -6.550 -7.554 1.00 88.94 174 GLN A N 1
ATOM 1361 C CA . GLN A 1 174 ? -0.138 -7.160 -7.256 1.00 88.94 174 GLN A CA 1
ATOM 1362 C C . GLN A 1 174 ? -1.201 -6.811 -8.308 1.00 88.94 174 GLN A C 1
ATOM 1364 O O . GLN A 1 174 ? -1.981 -7.675 -8.703 1.00 88.94 174 GLN A O 1
ATOM 1369 N N . GLN A 1 175 ? -1.218 -5.566 -8.792 1.00 89.69 175 GLN A N 1
ATOM 1370 C CA . GLN A 1 175 ? -2.090 -5.141 -9.892 1.00 89.69 175 GLN A CA 1
ATOM 1371 C C . GLN A 1 175 ? -1.592 -5.618 -11.266 1.00 89.69 175 GLN A C 1
ATOM 1373 O O . GLN A 1 175 ? -2.294 -5.479 -12.268 1.00 89.69 175 GLN A O 1
ATOM 1378 N N . GLY A 1 176 ? -0.400 -6.213 -11.337 1.00 92.81 176 GLY A N 1
ATOM 1379 C CA . GLY A 1 176 ? 0.151 -6.771 -12.564 1.00 92.81 176 GLY A CA 1
ATOM 1380 C C . GLY A 1 176 ? 0.627 -5.717 -13.557 1.00 92.81 176 GLY A C 1
ATOM 1381 O O . GLY A 1 176 ? 0.580 -5.982 -14.752 1.00 92.81 176 GLY A O 1
ATOM 1382 N N . TYR A 1 177 ? 1.069 -4.545 -13.095 1.00 95.00 177 TYR A N 1
ATOM 1383 C CA . TYR A 1 177 ? 1.734 -3.510 -13.903 1.00 95.00 177 TYR A CA 1
ATOM 1384 C C . TYR A 1 177 ? 3.252 -3.717 -13.999 1.00 95.00 177 TYR A C 1
ATOM 1386 O O . TYR A 1 177 ? 3.886 -3.329 -14.982 1.00 95.00 177 TYR A O 1
ATOM 1394 N N . LEU A 1 178 ? 3.835 -4.346 -12.979 1.00 95.69 178 LEU A N 1
ATOM 1395 C CA . LEU A 1 178 ? 5.274 -4.526 -12.831 1.00 95.69 178 LEU A CA 1
ATOM 1396 C C . LEU A 1 178 ? 5.615 -5.996 -12.589 1.00 95.69 178 LEU A C 1
ATOM 1398 O O . LEU A 1 178 ? 4.942 -6.680 -11.822 1.00 95.69 178 LEU A O 1
ATOM 1402 N N . GLN A 1 179 ? 6.706 -6.465 -13.186 1.00 94.94 179 GLN A N 1
ATOM 1403 C CA . GLN A 1 179 ? 7.266 -7.784 -12.922 1.00 94.94 179 GLN A CA 1
ATOM 1404 C C . GLN A 1 179 ? 8.722 -7.671 -12.459 1.00 94.94 179 GLN A C 1
ATOM 1406 O O . GLN A 1 179 ? 9.536 -6.986 -13.082 1.00 94.94 179 GLN A O 1
ATOM 1411 N N . ARG A 1 180 ? 9.072 -8.381 -11.378 1.00 93.81 180 ARG A N 1
ATOM 1412 C CA . ARG A 1 180 ? 10.468 -8.570 -10.956 1.00 93.81 180 ARG A CA 1
ATOM 1413 C C . ARG A 1 180 ? 11.074 -9.773 -11.682 1.00 93.81 180 ARG A C 1
ATOM 1415 O O . ARG A 1 180 ? 10.504 -10.861 -11.675 1.00 93.81 180 ARG A O 1
ATOM 1422 N N . THR A 1 181 ? 12.247 -9.577 -12.271 1.00 93.06 181 THR A N 1
ATOM 1423 C CA . THR A 1 181 ? 13.071 -10.619 -12.904 1.00 93.06 181 THR A CA 1
ATOM 1424 C C . THR A 1 181 ? 14.477 -10.604 -12.298 1.00 93.06 181 THR A C 1
ATOM 1426 O O . THR A 1 181 ? 14.845 -9.648 -11.615 1.00 93.06 181 THR A O 1
ATOM 1429 N N . GLN A 1 182 ? 15.294 -11.628 -12.569 1.00 89.56 182 GLN A N 1
ATOM 1430 C CA . GLN A 1 182 ? 16.695 -11.651 -12.116 1.00 89.56 182 GLN A CA 1
ATOM 1431 C C . GLN A 1 182 ? 17.523 -10.486 -12.688 1.00 89.56 182 GLN A C 1
ATOM 1433 O O . GLN A 1 182 ? 18.463 -10.025 -12.050 1.00 89.56 182 GLN A O 1
ATOM 1438 N N . GLN A 1 183 ? 17.159 -9.996 -13.878 1.00 89.31 183 GLN A N 1
ATOM 1439 C CA . GLN A 1 183 ? 17.857 -8.910 -14.570 1.00 89.31 183 GLN A CA 1
ATOM 1440 C C . GLN A 1 183 ? 17.352 -7.518 -14.160 1.00 89.31 183 GLN A C 1
ATOM 1442 O O . GLN A 1 183 ? 17.999 -6.519 -14.459 1.00 89.31 183 GLN A O 1
ATOM 1447 N N . GLY A 1 184 ? 16.203 -7.428 -13.479 1.00 92.94 184 GLY A N 1
ATOM 1448 C CA . GLY A 1 184 ? 15.595 -6.159 -13.088 1.00 92.94 184 GLY A CA 1
ATOM 1449 C C . GLY A 1 184 ? 14.071 -6.146 -13.178 1.00 92.94 184 GLY A C 1
ATOM 1450 O O . GLY A 1 184 ? 13.413 -7.185 -13.244 1.00 92.94 184 GLY A O 1
ATOM 1451 N N . ARG A 1 185 ? 13.504 -4.943 -13.156 1.00 95.88 185 ARG A N 1
ATOM 1452 C CA . ARG A 1 185 ? 12.068 -4.669 -13.243 1.00 95.88 185 ARG A CA 1
ATOM 1453 C C . ARG A 1 185 ? 11.657 -4.517 -14.700 1.00 95.88 185 ARG A C 1
ATOM 1455 O O . ARG A 1 185 ? 12.346 -3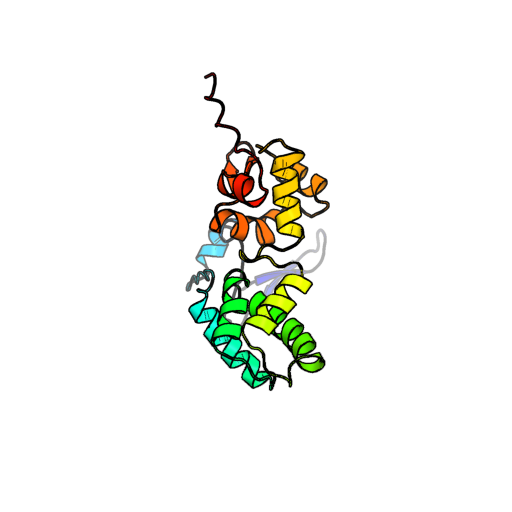.832 -15.453 1.00 95.88 185 ARG A O 1
ATOM 1462 N N . VAL A 1 186 ? 10.544 -5.137 -15.071 1.00 95.94 186 VAL A N 1
ATOM 1463 C CA . VAL A 1 186 ? 9.989 -5.128 -16.429 1.00 95.94 186 VAL A CA 1
ATOM 1464 C C . VAL A 1 186 ? 8.531 -4.681 -16.363 1.00 95.94 186 VAL A C 1
ATOM 1466 O O . VAL A 1 186 ? 7.790 -5.114 -15.477 1.00 95.94 186 VAL A O 1
ATOM 1469 N N . ALA A 1 187 ? 8.124 -3.807 -17.282 1.00 95.50 187 ALA A N 1
ATOM 1470 C CA . ALA A 1 187 ? 6.728 -3.398 -17.413 1.00 95.50 187 ALA A CA 1
ATOM 1471 C C . ALA A 1 187 ? 5.917 -4.507 -18.097 1.00 95.50 187 ALA A C 1
ATOM 1473 O O . ALA A 1 187 ? 6.345 -5.083 -19.099 1.00 95.50 187 ALA A O 1
ATOM 1474 N N . THR A 1 188 ? 4.733 -4.805 -17.571 1.00 94.75 188 THR A N 1
ATOM 1475 C CA . THR A 1 188 ? 3.841 -5.818 -18.153 1.00 94.75 188 THR A CA 1
ATOM 1476 C C . THR A 1 188 ? 3.003 -5.227 -19.296 1.00 94.75 188 THR A C 1
ATOM 1478 O O . THR A 1 188 ? 2.879 -4.003 -19.396 1.00 94.75 188 THR A O 1
ATOM 1481 N N . PRO A 1 189 ? 2.341 -6.054 -20.132 1.00 92.88 189 PRO A N 1
ATOM 1482 C CA . PRO A 1 189 ? 1.406 -5.563 -21.149 1.00 92.88 189 PRO A CA 1
ATOM 1483 C C . PRO A 1 189 ? 0.325 -4.624 -20.593 1.00 92.88 189 PRO A C 1
ATOM 1485 O O . PRO A 1 189 ? 0.028 -3.607 -21.213 1.00 92.88 189 PRO A O 1
ATOM 1488 N N . ARG A 1 190 ? -0.176 -4.890 -19.377 1.00 93.12 190 ARG A N 1
ATOM 1489 C CA . ARG A 1 190 ? -1.160 -4.036 -18.693 1.00 93.12 190 ARG A CA 1
ATOM 1490 C C . ARG A 1 190 ? -0.636 -2.612 -18.467 1.00 93.12 190 ARG A C 1
ATOM 1492 O O . ARG A 1 190 ? -1.392 -1.654 -18.590 1.00 93.12 190 ARG A O 1
ATOM 1499 N N . ALA A 1 191 ? 0.655 -2.452 -18.165 1.00 93.62 191 ALA A N 1
ATOM 1500 C CA . ALA A 1 191 ? 1.267 -1.128 -18.042 1.00 93.62 191 ALA A CA 1
ATOM 1501 C C . ALA A 1 191 ? 1.339 -0.405 -19.393 1.00 93.62 191 ALA A C 1
ATOM 1503 O O . ALA A 1 191 ? 1.048 0.784 -19.457 1.00 93.62 191 ALA A O 1
ATOM 1504 N N . TYR A 1 192 ? 1.653 -1.106 -20.484 1.00 92.81 192 TYR A N 1
ATOM 1505 C CA . TYR A 1 192 ? 1.612 -0.509 -21.824 1.00 92.81 192 TYR A CA 1
ATOM 1506 C C . TYR A 1 192 ? 0.203 -0.029 -22.190 1.00 92.81 192 TYR A C 1
ATOM 1508 O O . TYR A 1 192 ? 0.041 1.121 -22.594 1.00 92.81 192 TYR A O 1
ATOM 1516 N N . GLU A 1 193 ? -0.809 -0.874 -21.982 1.00 91.56 193 GLU A N 1
ATOM 1517 C CA . GLU A 1 193 ? -2.218 -0.545 -22.236 1.00 91.56 193 GLU A CA 1
ATOM 1518 C C . GLU A 1 193 ? -2.663 0.685 -21.441 1.00 91.56 193 GLU A C 1
ATOM 1520 O O . GLU A 1 193 ? -3.242 1.614 -22.004 1.00 91.56 193 GLU A O 1
ATOM 1525 N N . LYS A 1 194 ? -2.315 0.733 -20.150 1.00 90.81 194 LYS A N 1
ATOM 1526 C CA . LYS A 1 194 ? -2.650 1.849 -19.262 1.00 90.81 194 LYS A CA 1
ATOM 1527 C C . LYS A 1 194 ? -2.086 3.188 -19.742 1.00 90.81 194 LYS A C 1
ATOM 1529 O O . LYS A 1 194 ? -2.744 4.214 -19.600 1.00 90.81 194 LYS A O 1
ATOM 1534 N N . PHE A 1 195 ? -0.890 3.178 -20.326 1.00 90.44 195 PHE A N 1
ATOM 1535 C CA . PHE A 1 195 ? -0.225 4.371 -20.857 1.00 90.44 195 PHE A CA 1
ATOM 1536 C C . PHE A 1 195 ? -0.529 4.628 -22.343 1.00 90.44 195 PHE A C 1
ATOM 1538 O O . PHE A 1 195 ? 0.063 5.530 -22.941 1.00 90.44 195 PHE A O 1
ATOM 1545 N N . GLY A 1 196 ? -1.430 3.847 -22.954 1.00 88.69 196 GLY A N 1
ATOM 1546 C CA . GLY A 1 196 ? -1.784 3.969 -24.371 1.00 88.69 196 GLY A CA 1
ATOM 1547 C C . GLY A 1 196 ? -0.623 3.655 -25.320 1.00 88.69 196 GLY A C 1
ATOM 1548 O O . GLY A 1 196 ? -0.569 4.171 -26.435 1.00 88.69 196 GLY A O 1
ATOM 1549 N N . LEU A 1 197 ? 0.339 2.847 -24.873 1.00 86.44 197 LEU A N 1
ATOM 1550 C CA . LEU A 1 197 ? 1.513 2.458 -25.645 1.00 86.44 197 LEU A CA 1
ATOM 1551 C C . LEU A 1 197 ? 1.294 1.082 -26.278 1.00 86.44 197 LEU A C 1
ATOM 1553 O O . LEU A 1 197 ? 0.719 0.181 -25.671 1.00 86.44 197 LEU A O 1
ATOM 1557 N N . ALA A 1 198 ? 1.805 0.883 -27.493 1.00 77.75 198 ALA A N 1
ATOM 1558 C CA . ALA A 1 198 ? 1.821 -0.442 -28.100 1.00 77.75 198 ALA A CA 1
ATOM 1559 C C . ALA A 1 198 ? 2.777 -1.352 -27.314 1.00 77.75 198 ALA A C 1
ATOM 1561 O O . ALA A 1 198 ? 3.974 -1.064 -27.219 1.00 77.75 198 ALA A O 1
ATOM 1562 N N . ALA A 1 199 ? 2.259 -2.454 -26.766 1.00 66.50 199 ALA A N 1
ATOM 1563 C CA . ALA A 1 199 ? 3.085 -3.454 -26.105 1.00 66.50 199 ALA A CA 1
ATOM 1564 C C . ALA A 1 199 ? 4.133 -3.989 -27.094 1.00 66.50 199 ALA A C 1
ATOM 1566 O O . ALA A 1 199 ? 3.795 -4.499 -28.168 1.00 66.50 199 ALA A O 1
ATOM 1567 N N . LYS A 1 200 ? 5.421 -3.880 -26.747 1.00 64.06 200 LYS A N 1
ATOM 1568 C CA . LYS A 1 200 ? 6.466 -4.543 -27.531 1.00 64.06 200 LYS A CA 1
ATOM 1569 C C . LYS A 1 200 ? 6.309 -6.046 -27.332 1.00 64.06 200 LYS A C 1
ATOM 1571 O O . LYS A 1 200 ? 6.319 -6.524 -26.200 1.00 64.06 200 LYS A O 1
ATOM 1576 N N . LYS A 1 201 ? 6.155 -6.795 -28.432 1.00 57.31 201 LYS A N 1
ATOM 1577 C CA . LYS A 1 201 ? 6.206 -8.261 -28.381 1.00 57.31 201 LYS A CA 1
ATOM 1578 C C . LYS A 1 201 ? 7.514 -8.661 -27.689 1.00 57.31 201 LYS A C 1
ATOM 1580 O O . LYS A 1 201 ? 8.545 -8.082 -28.044 1.00 57.31 201 LYS A O 1
ATOM 1585 N N . PRO A 1 202 ? 7.493 -9.603 -26.729 1.00 55.44 202 PRO A N 1
ATOM 1586 C CA . PRO A 1 202 ? 8.722 -10.089 -26.122 1.00 55.44 202 PRO A CA 1
ATOM 1587 C C . PRO A 1 202 ? 9.647 -10.552 -27.249 1.00 55.44 202 PRO A C 1
ATOM 1589 O O . PRO A 1 202 ? 9.252 -11.379 -28.074 1.00 55.44 202 PRO A O 1
ATOM 1592 N N . GLN A 1 203 ? 10.839 -9.955 -27.341 1.00 51.72 203 GLN A N 1
ATOM 1593 C CA . GLN A 1 203 ? 11.864 -10.456 -28.248 1.00 51.72 203 GLN A CA 1
ATOM 1594 C C . GLN A 1 203 ? 12.168 -11.891 -27.803 1.00 51.72 203 GLN A C 1
ATOM 1596 O O . GLN A 1 203 ? 12.510 -12.078 -26.632 1.00 51.72 203 GLN A O 1
ATOM 1601 N N . PRO A 1 204 ? 12.001 -12.906 -28.672 1.00 43.09 204 PRO A N 1
ATOM 1602 C CA . PRO A 1 204 ? 12.425 -14.253 -28.328 1.00 43.09 204 PRO A CA 1
ATOM 1603 C C . PRO A 1 204 ? 13.913 -14.189 -27.988 1.00 43.09 204 PRO A C 1
ATOM 1605 O O . PRO A 1 204 ? 14.689 -13.572 -28.724 1.00 43.09 204 PRO A O 1
ATOM 1608 N N . SER A 1 205 ? 14.293 -14.757 -26.841 1.00 50.78 205 SER A N 1
ATOM 1609 C CA . SER A 1 205 ? 15.695 -14.845 -26.457 1.00 50.78 205 SER A CA 1
ATOM 1610 C C . SER A 1 205 ? 16.442 -15.547 -27.582 1.00 50.78 205 SER A C 1
ATOM 1612 O O . SER A 1 205 ? 16.104 -16.662 -27.971 1.00 50.78 205 SER A O 1
ATOM 1614 N N . LEU A 1 206 ? 17.438 -14.869 -28.141 1.00 46.56 206 LEU A N 1
ATOM 1615 C CA . LEU A 1 206 ? 18.344 -15.428 -29.139 1.00 46.56 206 LEU A CA 1
ATOM 1616 C C . LEU A 1 206 ? 19.385 -16.329 -28.459 1.00 46.56 206 LEU A C 1
ATOM 1618 O O . LEU A 1 206 ? 20.565 -16.169 -28.722 1.00 46.56 206 LEU A O 1
ATOM 1622 N N . PHE A 1 207 ? 18.962 -17.220 -27.558 1.00 46.56 207 PHE A N 1
ATOM 1623 C CA . PHE A 1 207 ? 19.778 -18.266 -26.932 1.00 46.56 207 PHE A CA 1
ATOM 1624 C C . PHE A 1 207 ? 18.871 -19.396 -26.450 1.00 46.56 207 PHE A C 1
ATOM 1626 O O . PHE A 1 207 ? 17.818 -19.073 -25.845 1.00 46.56 207 PHE A O 1
#

Foldseek 3Di:
DDFDFDDDDPPTDTDDDDDDDDDDDDDDLCPPVDDPVVSVVDPDDDDDDFADLVVQLVLLVVLCVVVVAAEDSLLSSQLSQLQLSDNVSSNVLSVQLQVQCVVPPVRYRDNVSSVVSCVVQVQDSNNDHPLLLQLLCCCCPVVVFDQDALVRSCVSSVHDSVCCVRPHVVSCVVVPQWDQDPRHIGGGVVSCVVVVHDDDDPDPPPD